Protein AF-A0A1R1ML56-F1 (afdb_monomer_lite)

Foldseek 3Di:
DDDDDDDDDPPDPPPQPAQEDDQDADDPPVVVVVVSVVPDDDDDDPDFAGAQQQRLLCLLFQCWDCFPDPCNSHTGHRDDNHQDAQDAAEAEAEDATEHDAFQDADPVRHGDRGHGDLVSSLVSCLVQLYQYAYEYQYDDPPPPRDDDPVNCCVRHVSRVVRNVSLVYYYHHAHPVRPCVVVVVVVRVQCLQQWKKKAWDKFQPPQPQWPDKVPRIDTRDRNVDPDDDDIDTHGDRPPPDDDDQKGWIWTFIRISSGTNDTDIDIDGDD

pLDDT: mean 84.1, std 16.41, range [21.86, 98.31]

Structure (mmCIF, N/CA/C/O backbone):
data_AF-A0A1R1ML56-F1
#
_entry.id   AF-A0A1R1ML56-F1
#
loop_
_atom_site.group_PDB
_atom_site.id
_atom_site.type_symbol
_atom_site.label_atom_id
_atom_site.label_alt_id
_atom_site.label_comp_id
_atom_site.label_asym_id
_atom_site.label_entity_id
_atom_site.label_seq_id
_atom_site.pdbx_PDB_ins_code
_atom_site.Cartn_x
_atom_site.Cartn_y
_atom_site.Cartn_z
_atom_site.occupancy
_atom_site.B_iso_or_equiv
_atom_site.auth_seq_id
_atom_site.auth_comp_id
_atom_site.auth_asym_id
_atom_site.auth_atom_id
_atom_site.pdbx_PDB_model_num
ATOM 1 N N . MET A 1 1 ? 35.136 -39.765 -42.213 1.00 34.62 1 MET A N 1
ATOM 2 C CA . MET A 1 1 ? 34.341 -39.524 -40.989 1.00 34.62 1 MET A CA 1
ATOM 3 C C . MET A 1 1 ? 32.981 -39.053 -41.499 1.00 34.62 1 MET A C 1
ATOM 5 O O . MET A 1 1 ? 32.959 -38.000 -42.111 1.00 34.62 1 MET A O 1
ATOM 9 N N . TRP A 1 2 ? 31.931 -39.881 -41.640 1.00 24.92 2 TRP A N 1
ATOM 10 C CA . TRP A 1 2 ? 31.090 -40.480 -40.575 1.00 24.92 2 TRP A CA 1
ATOM 11 C C . TRP A 1 2 ? 30.891 -39.463 -39.442 1.00 24.92 2 TRP A C 1
ATOM 13 O O . TRP A 1 2 ? 31.889 -39.106 -38.833 1.00 24.92 2 TRP A O 1
ATOM 23 N N . GLY A 1 3 ? 29.728 -38.920 -39.095 1.00 23.33 3 GLY A N 1
ATOM 24 C CA . GLY A 1 3 ? 28.309 -39.169 -39.371 1.00 23.33 3 GLY A CA 1
ATOM 25 C C . GLY A 1 3 ? 27.556 -38.540 -38.176 1.00 23.33 3 GLY A C 1
ATOM 26 O O . GLY A 1 3 ? 28.057 -38.620 -37.060 1.00 23.33 3 GLY A O 1
ATOM 27 N N . VAL A 1 4 ? 26.439 -37.843 -38.407 1.00 34.91 4 VAL A N 1
ATOM 28 C CA . VAL A 1 4 ? 25.614 -37.145 -37.381 1.00 34.91 4 VAL A CA 1
ATOM 29 C C . VAL A 1 4 ? 24.924 -38.164 -36.436 1.00 34.91 4 VAL A C 1
ATOM 31 O O . VAL A 1 4 ? 24.781 -39.315 -36.857 1.00 34.91 4 VAL A O 1
ATOM 34 N N . PRO A 1 5 ? 24.512 -37.808 -35.193 1.00 28.19 5 PRO A N 1
ATOM 35 C CA . PRO A 1 5 ? 23.256 -37.058 -34.954 1.00 28.19 5 PRO A CA 1
ATOM 36 C C . PRO A 1 5 ? 23.397 -35.958 -33.866 1.00 28.19 5 PRO A C 1
ATOM 38 O O . PRO A 1 5 ? 24.150 -36.099 -32.912 1.00 28.19 5 PRO A O 1
ATOM 41 N N . GLN A 1 6 ? 22.861 -34.747 -34.058 1.00 36.28 6 GLN A N 1
ATOM 42 C CA . GLN A 1 6 ? 21.537 -34.340 -33.558 1.00 36.28 6 GLN A CA 1
ATOM 43 C C . GLN A 1 6 ? 21.111 -35.054 -32.267 1.00 36.28 6 GLN A C 1
ATOM 45 O O . GLN A 1 6 ? 20.477 -36.099 -32.326 1.00 36.28 6 GLN A O 1
ATOM 50 N N . GLU A 1 7 ? 21.350 -34.409 -31.126 1.00 22.03 7 GLU A N 1
ATOM 51 C CA . GLU A 1 7 ? 20.407 -34.459 -30.014 1.00 22.03 7 GLU A CA 1
ATOM 52 C C . GLU A 1 7 ? 20.060 -33.039 -29.576 1.00 22.03 7 GLU A C 1
ATOM 54 O O . GLU A 1 7 ? 20.902 -32.163 -29.381 1.00 22.03 7 GLU A O 1
ATOM 59 N N . VAL A 1 8 ? 18.753 -32.841 -29.551 1.00 28.14 8 VAL A N 1
ATOM 60 C CA . VAL A 1 8 ? 18.002 -31.657 -29.192 1.00 28.14 8 VAL A CA 1
ATOM 61 C C . VAL A 1 8 ? 18.156 -31.436 -27.691 1.00 28.14 8 VAL A C 1
ATOM 63 O O . VAL A 1 8 ? 17.732 -32.277 -26.906 1.00 28.14 8 VAL A O 1
ATOM 66 N N . ILE A 1 9 ? 18.685 -30.284 -27.286 1.00 21.86 9 ILE A N 1
ATOM 67 C CA . ILE A 1 9 ? 18.270 -29.677 -26.022 1.00 21.86 9 ILE A CA 1
ATOM 68 C C . ILE A 1 9 ? 17.629 -28.348 -26.406 1.00 21.86 9 ILE A C 1
ATOM 70 O O . ILE A 1 9 ? 18.335 -27.439 -26.851 1.00 21.86 9 ILE A O 1
ATOM 74 N N . PRO A 1 10 ? 16.295 -28.229 -26.309 1.00 23.75 10 PRO A N 1
ATOM 75 C CA . PRO A 1 10 ? 15.635 -26.959 -26.478 1.00 23.75 10 PRO A CA 1
ATOM 76 C C . PRO A 1 10 ? 15.905 -26.200 -25.183 1.00 23.75 10 PRO A C 1
ATOM 78 O O . PRO A 1 10 ? 15.143 -26.301 -24.226 1.00 23.75 10 PRO A O 1
ATOM 81 N N . PHE A 1 11 ? 17.020 -25.473 -25.114 1.00 24.08 11 PHE A N 1
ATOM 82 C CA . PHE A 1 11 ? 17.057 -24.371 -24.170 1.00 24.08 11 PHE A CA 1
ATOM 83 C C . PHE A 1 11 ? 16.056 -23.360 -24.698 1.00 24.08 11 PHE A C 1
ATOM 85 O O . PHE A 1 11 ? 16.262 -22.729 -25.737 1.00 24.08 11 PHE A O 1
ATOM 92 N N . LEU A 1 12 ? 14.907 -23.364 -24.026 1.00 23.19 12 LEU A N 1
ATOM 93 C CA . LEU A 1 12 ? 13.837 -22.409 -24.169 1.00 23.19 12 LEU A CA 1
ATOM 94 C C . LEU A 1 12 ? 14.419 -21.040 -24.514 1.00 23.19 12 LEU A C 1
ATOM 96 O O . LEU A 1 12 ? 15.236 -20.490 -23.778 1.00 23.19 12 LEU A O 1
ATOM 100 N N . LYS A 1 13 ? 13.925 -20.467 -25.612 1.00 25.39 13 LYS A N 1
ATOM 101 C CA . LYS A 1 13 ? 13.662 -19.033 -25.636 1.00 25.39 13 LYS A CA 1
ATOM 102 C C . LYS A 1 13 ? 12.844 -18.719 -24.380 1.00 25.39 13 LYS A C 1
ATOM 104 O O . LYS A 1 13 ? 11.623 -18.816 -24.403 1.00 25.39 13 LYS A O 1
ATOM 109 N N . LEU A 1 14 ? 13.503 -18.348 -23.291 1.00 29.78 14 LEU A N 1
ATOM 110 C CA . LEU A 1 14 ? 12.904 -17.477 -22.293 1.00 29.78 14 LEU A CA 1
ATOM 111 C C . LEU A 1 14 ? 12.969 -16.066 -22.882 1.00 29.78 14 LEU A C 1
ATOM 113 O O . LEU A 1 14 ? 13.774 -15.235 -22.494 1.00 29.78 14 LEU A O 1
ATOM 117 N N . THR A 1 15 ? 12.155 -15.838 -23.911 1.00 34.16 15 THR A N 1
ATOM 118 C CA . THR A 1 15 ? 11.723 -14.503 -24.338 1.00 34.16 15 THR A CA 1
ATOM 119 C C . THR A 1 15 ? 10.436 -14.161 -23.590 1.00 34.16 15 THR A C 1
ATOM 121 O O . THR A 1 15 ? 9.444 -13.792 -24.212 1.00 34.16 15 THR A O 1
ATOM 124 N N . GLN A 1 16 ? 10.393 -14.421 -22.283 1.00 47.16 16 GLN A N 1
ATOM 125 C CA . GLN A 1 16 ? 9.248 -14.059 -21.461 1.00 47.16 16 GLN A CA 1
ATOM 126 C C . GLN A 1 16 ? 9.591 -12.746 -20.778 1.00 47.16 16 GLN A C 1
ATOM 128 O O . GLN A 1 16 ? 10.397 -12.716 -19.855 1.00 47.16 16 GLN A O 1
ATOM 133 N N . ASN A 1 17 ? 9.003 -11.664 -21.283 1.00 58.12 17 ASN A N 1
ATOM 134 C CA . ASN A 1 17 ? 8.843 -10.443 -20.510 1.00 58.12 17 ASN A CA 1
ATOM 135 C C . ASN A 1 17 ? 7.999 -10.840 -19.292 1.00 58.12 17 ASN A C 1
ATOM 137 O O . ASN A 1 17 ? 6.867 -11.300 -19.452 1.00 58.12 17 ASN A O 1
ATOM 141 N N . ILE A 1 18 ? 8.590 -10.780 -18.102 1.00 63.47 18 ILE A N 1
ATOM 142 C CA . ILE A 1 18 ? 7.920 -11.138 -16.853 1.00 63.47 18 ILE A CA 1
ATOM 143 C C . ILE A 1 18 ? 7.334 -9.856 -16.280 1.00 63.47 18 ILE A C 1
ATOM 145 O O . ILE A 1 18 ? 8.077 -8.936 -15.963 1.00 63.47 18 ILE A O 1
ATOM 149 N N . VAL A 1 19 ? 6.013 -9.809 -16.137 1.00 76.12 19 VAL A N 1
ATOM 150 C CA . VAL A 1 19 ? 5.323 -8.649 -15.557 1.00 76.12 19 VAL A CA 1
ATOM 151 C C . VAL A 1 19 ? 5.306 -8.670 -14.042 1.00 76.12 19 VAL A C 1
ATOM 153 O O . VAL A 1 19 ? 5.520 -7.644 -13.405 1.00 76.12 19 VAL A O 1
ATOM 156 N N . HIS A 1 20 ? 5.113 -9.845 -13.458 1.00 82.12 20 HIS A N 1
ATOM 157 C CA . HIS A 1 20 ? 5.229 -10.040 -12.026 1.00 82.12 20 HIS A CA 1
ATOM 158 C C . HIS A 1 20 ? 5.757 -11.440 -11.743 1.00 82.12 20 HIS A C 1
ATOM 160 O O . HIS A 1 20 ? 5.321 -12.424 -12.348 1.00 82.12 20 HIS A O 1
ATOM 166 N N . TYR A 1 21 ? 6.673 -11.526 -10.787 1.00 84.00 21 TYR A N 1
ATOM 167 C CA . TYR A 1 21 ? 7.106 -12.789 -10.221 1.00 84.00 21 TYR A CA 1
ATOM 168 C C . TYR A 1 21 ? 7.397 -12.611 -8.735 1.00 84.00 21 TYR A C 1
ATOM 170 O O . TYR A 1 21 ? 8.278 -11.843 -8.347 1.00 84.00 21 TYR A O 1
ATOM 178 N N . LEU A 1 22 ? 6.659 -13.340 -7.899 1.00 86.25 22 LEU A N 1
ATOM 179 C CA . LEU A 1 22 ? 6.920 -13.390 -6.469 1.00 86.25 22 LEU A CA 1
ATOM 180 C C . LEU A 1 22 ? 8.117 -14.311 -6.201 1.00 86.25 22 LEU A C 1
ATOM 182 O O . LEU A 1 22 ? 7.969 -15.523 -6.056 1.00 86.25 22 LEU A O 1
ATOM 186 N N . GLU A 1 23 ? 9.311 -13.726 -6.117 1.00 89.00 23 GLU A N 1
ATOM 187 C CA . GLU A 1 23 ? 10.552 -14.461 -5.828 1.00 89.00 23 GLU A CA 1
ATOM 188 C C . GLU A 1 23 ? 10.548 -15.153 -4.462 1.00 89.00 23 GLU A C 1
ATOM 190 O O . GLU A 1 23 ? 11.089 -16.255 -4.294 1.00 89.00 23 GLU A O 1
ATOM 195 N N . LEU A 1 24 ? 9.984 -14.465 -3.471 1.00 87.00 24 LEU A N 1
ATOM 196 C CA . LEU A 1 24 ? 10.009 -14.861 -2.075 1.00 87.00 24 LEU A CA 1
ATOM 197 C C . LEU A 1 24 ? 8.789 -14.267 -1.357 1.00 87.00 24 LEU A C 1
ATOM 199 O O . LEU A 1 24 ? 8.711 -13.047 -1.223 1.00 87.00 24 LEU A O 1
ATOM 203 N N . PRO A 1 25 ? 7.853 -15.098 -0.867 1.00 87.50 25 PRO A N 1
ATOM 204 C CA . PRO A 1 25 ? 6.824 -14.643 0.063 1.00 87.50 25 PRO A CA 1
ATOM 205 C C . PRO A 1 25 ? 7.442 -14.031 1.326 1.00 87.50 25 PRO A C 1
ATOM 207 O O . PRO A 1 25 ? 8.549 -14.416 1.721 1.00 87.50 25 PRO A O 1
ATOM 210 N N . LEU A 1 26 ? 6.715 -13.130 1.996 1.00 86.81 26 LEU A N 1
ATOM 211 C CA . LEU A 1 26 ? 7.197 -12.472 3.215 1.00 86.81 26 LEU A CA 1
ATOM 212 C C . LEU A 1 26 ? 7.726 -13.487 4.243 1.00 86.81 26 LEU A C 1
ATOM 214 O O . LEU A 1 26 ? 7.056 -14.450 4.623 1.00 86.81 26 LEU A O 1
ATOM 218 N N . THR A 1 27 ? 8.953 -13.258 4.713 1.00 86.75 27 THR A N 1
ATOM 219 C CA . THR A 1 27 ? 9.664 -14.163 5.620 1.00 86.75 27 THR A CA 1
ATOM 220 C C . THR A 1 27 ? 10.540 -13.391 6.599 1.00 86.75 27 THR A C 1
ATOM 222 O O . THR A 1 27 ? 11.038 -12.312 6.295 1.00 86.75 27 THR A O 1
ATOM 225 N N . SER A 1 28 ? 10.769 -13.965 7.780 1.00 87.44 28 SER A N 1
ATOM 226 C CA . SER A 1 28 ? 11.764 -13.469 8.740 1.00 87.44 28 SER A CA 1
ATOM 227 C C . SER A 1 28 ? 13.170 -14.031 8.489 1.00 87.44 28 SER A C 1
ATOM 229 O O . SER A 1 28 ? 14.108 -13.708 9.219 1.00 87.44 28 SER A O 1
ATOM 231 N N . ASN A 1 29 ? 13.340 -14.894 7.479 1.00 91.19 29 ASN A N 1
ATOM 232 C CA . ASN A 1 29 ? 14.632 -15.483 7.145 1.00 91.19 29 ASN A CA 1
ATOM 233 C C . ASN A 1 29 ? 15.462 -14.540 6.262 1.00 91.19 29 ASN A C 1
ATOM 235 O O . ASN A 1 29 ? 15.405 -14.600 5.033 1.00 91.19 29 ASN A O 1
ATOM 239 N N . PHE A 1 30 ? 16.270 -13.705 6.914 1.00 90.50 30 PHE A N 1
ATOM 240 C CA . PHE A 1 30 ? 17.154 -12.750 6.245 1.00 90.50 30 PHE A CA 1
ATOM 241 C C . PHE A 1 30 ? 18.162 -13.410 5.293 1.00 90.50 30 PHE A C 1
ATOM 243 O O . PHE A 1 30 ? 18.460 -12.855 4.242 1.00 90.50 30 PHE A O 1
ATOM 250 N N . THR A 1 31 ? 18.666 -14.606 5.617 1.00 93.62 31 THR A N 1
ATOM 251 C CA . THR A 1 31 ? 19.618 -15.315 4.749 1.00 93.62 31 THR A CA 1
ATOM 252 C C . THR A 1 31 ? 18.985 -15.667 3.409 1.00 93.62 31 THR A C 1
ATOM 254 O O . THR A 1 31 ? 19.578 -15.396 2.372 1.00 93.62 31 THR A O 1
ATOM 257 N N . VAL A 1 32 ? 17.755 -16.190 3.419 1.00 90.44 32 VAL A N 1
ATOM 258 C CA . VAL A 1 32 ? 17.034 -16.518 2.178 1.00 90.44 32 VAL A CA 1
ATOM 259 C C . VAL A 1 32 ? 16.702 -15.254 1.386 1.00 90.44 32 VAL A C 1
ATOM 261 O O . VAL A 1 32 ? 16.787 -15.267 0.164 1.00 90.44 32 VAL A O 1
ATOM 264 N N . PHE A 1 33 ? 16.362 -14.154 2.063 1.00 88.38 33 PHE A N 1
ATOM 265 C CA . PHE A 1 33 ? 16.152 -12.868 1.398 1.00 88.38 33 PHE A CA 1
ATOM 266 C C . PHE A 1 33 ? 17.420 -12.377 0.686 1.00 88.38 33 PHE A C 1
ATOM 268 O O . PHE A 1 33 ? 17.366 -12.083 -0.506 1.00 88.38 33 PHE A O 1
ATOM 275 N N . ALA A 1 34 ? 18.562 -12.350 1.380 1.00 89.38 34 ALA A N 1
ATOM 276 C CA . ALA A 1 34 ? 19.835 -11.919 0.802 1.00 89.38 34 ALA A CA 1
ATOM 277 C C . ALA A 1 34 ? 20.240 -12.795 -0.395 1.00 89.38 34 ALA A C 1
ATOM 279 O O . ALA A 1 34 ? 20.545 -12.276 -1.463 1.00 89.38 34 ALA A O 1
ATOM 280 N N . GLU A 1 35 ? 20.134 -14.122 -0.257 1.00 92.25 35 GLU A N 1
ATOM 281 C CA . GLU A 1 35 ? 20.395 -15.058 -1.355 1.00 92.25 35 GLU A CA 1
ATOM 282 C C . GLU A 1 35 ? 19.491 -14.798 -2.567 1.00 92.25 35 GLU A C 1
ATOM 284 O O . GLU A 1 35 ? 19.937 -14.931 -3.704 1.00 92.25 35 GLU A O 1
ATOM 289 N N . LYS A 1 36 ? 18.225 -14.427 -2.356 1.00 90.00 36 LYS A N 1
ATOM 290 C CA . LYS A 1 36 ? 17.304 -14.104 -3.450 1.00 90.00 36 LYS A CA 1
ATOM 291 C C . LYS A 1 36 ? 17.668 -12.803 -4.152 1.00 90.00 36 LYS A C 1
ATOM 293 O O . LYS A 1 36 ? 17.710 -12.796 -5.378 1.00 90.00 36 LYS A O 1
ATOM 298 N N . VAL A 1 37 ? 17.972 -11.750 -3.395 1.00 87.19 37 VAL A N 1
ATOM 299 C CA . VAL A 1 37 ? 18.395 -10.454 -3.946 1.00 87.19 37 VAL A CA 1
ATOM 300 C C . VAL A 1 37 ? 19.677 -10.598 -4.772 1.00 87.19 37 VAL A C 1
ATOM 302 O O . VAL A 1 37 ? 19.724 -10.122 -5.904 1.00 87.19 37 VAL A O 1
ATOM 305 N N . ASP A 1 38 ? 20.670 -11.334 -4.265 1.00 89.81 38 ASP A N 1
ATOM 306 C CA . ASP A 1 38 ? 21.956 -11.555 -4.945 1.00 89.81 38 ASP A CA 1
ATOM 307 C C . ASP A 1 38 ? 21.827 -12.321 -6.276 1.00 89.81 38 ASP A C 1
ATOM 309 O O . ASP A 1 38 ? 22.735 -12.284 -7.107 1.00 89.81 38 ASP A O 1
ATOM 313 N N . ASN A 1 39 ? 20.712 -13.030 -6.484 1.00 88.12 39 ASN A N 1
ATOM 314 C CA . ASN A 1 39 ? 20.457 -13.855 -7.667 1.00 88.12 39 ASN A CA 1
ATOM 315 C C . ASN A 1 39 ? 19.316 -13.320 -8.549 1.00 88.12 39 ASN A C 1
ATOM 317 O O . ASN A 1 39 ? 18.833 -14.043 -9.428 1.00 88.12 39 ASN A O 1
ATOM 321 N N . LEU A 1 40 ? 18.883 -12.070 -8.347 1.00 86.31 40 LEU A N 1
ATOM 322 C CA . LEU A 1 40 ? 17.896 -11.442 -9.222 1.00 86.31 40 LEU A CA 1
ATOM 323 C C . LEU A 1 40 ? 18.417 -11.372 -10.661 1.00 86.31 40 LEU A C 1
ATOM 325 O O . LEU A 1 40 ? 19.562 -11.009 -10.931 1.00 86.31 40 LEU A O 1
ATOM 329 N N . THR A 1 41 ? 17.547 -11.726 -11.601 1.00 85.31 41 THR A N 1
ATOM 330 C CA . THR A 1 41 ? 17.836 -11.650 -13.033 1.00 85.31 41 THR A CA 1
ATOM 331 C C . THR A 1 41 ? 17.195 -10.397 -13.608 1.00 85.31 41 THR A C 1
ATOM 333 O O . THR A 1 41 ? 16.024 -10.129 -13.354 1.00 85.31 41 THR A O 1
ATOM 336 N N . ILE A 1 42 ? 17.960 -9.639 -14.393 1.00 83.12 42 ILE A N 1
ATOM 337 C CA . ILE A 1 42 ? 17.450 -8.465 -15.105 1.00 83.12 42 ILE A CA 1
ATOM 338 C C . ILE A 1 42 ? 16.753 -8.928 -16.385 1.00 83.12 42 ILE A C 1
ATOM 340 O O . ILE A 1 42 ? 17.325 -9.684 -17.175 1.00 83.12 42 ILE A O 1
ATOM 344 N N . TYR A 1 43 ? 15.537 -8.435 -16.587 1.00 84.31 43 TYR A N 1
ATOM 345 C CA . TYR A 1 43 ? 14.751 -8.609 -17.805 1.00 84.31 43 TYR A CA 1
ATOM 346 C C . TYR A 1 43 ? 14.565 -7.253 -18.497 1.00 84.31 43 TYR A C 1
ATOM 348 O O . TYR A 1 43 ? 14.946 -6.220 -17.954 1.00 84.31 43 TYR A O 1
ATOM 356 N N . SER A 1 44 ? 14.022 -7.256 -19.713 1.00 77.75 44 SER A N 1
ATOM 357 C CA . SER A 1 44 ? 13.813 -6.035 -20.497 1.00 77.75 44 SER A CA 1
ATOM 358 C C . SER A 1 44 ? 12.505 -6.091 -21.278 1.00 77.75 44 SER A C 1
ATOM 360 O O . SER A 1 44 ? 12.230 -7.115 -21.911 1.00 77.75 44 SER A O 1
ATOM 362 N N . GLY A 1 45 ? 11.760 -4.985 -21.289 1.00 77.62 45 GLY A N 1
ATOM 363 C CA . GLY A 1 45 ? 10.620 -4.750 -22.173 1.00 77.62 45 GLY A CA 1
ATOM 364 C C . GLY A 1 45 ? 11.019 -4.347 -23.599 1.00 77.62 45 GLY A C 1
ATOM 365 O O . GLY A 1 45 ? 12.196 -4.324 -23.966 1.00 77.62 45 GLY A O 1
ATOM 366 N N . SER A 1 46 ? 10.018 -4.083 -24.444 1.00 77.69 46 SER A N 1
ATOM 367 C CA . SER A 1 46 ? 10.215 -3.600 -25.828 1.00 77.69 46 SER A CA 1
ATOM 368 C C . SER A 1 46 ? 9.988 -2.092 -25.984 1.00 77.69 46 SER A C 1
ATOM 370 O O . SER A 1 46 ? 10.234 -1.546 -27.061 1.00 77.69 46 SER A O 1
ATOM 372 N N . ASP A 1 47 ? 9.534 -1.432 -24.928 1.00 81.06 47 ASP A N 1
ATOM 373 C CA . ASP A 1 47 ? 9.257 -0.006 -24.829 1.00 81.06 47 ASP A CA 1
ATOM 374 C C . ASP A 1 47 ? 9.635 0.530 -23.438 1.00 81.06 47 ASP A C 1
ATOM 376 O O . ASP A 1 47 ? 10.322 -0.152 -22.683 1.00 81.06 47 ASP A O 1
ATOM 380 N N . TYR A 1 48 ? 9.322 1.805 -23.180 1.00 83.31 48 TYR A N 1
ATOM 381 C CA . TYR A 1 48 ? 9.791 2.524 -21.992 1.00 83.31 48 TYR A CA 1
ATOM 382 C C . TYR A 1 48 ? 8.904 2.343 -20.752 1.00 83.31 48 TYR A C 1
ATOM 384 O O . TYR A 1 48 ? 9.456 2.186 -19.666 1.00 83.31 48 TYR A O 1
ATOM 392 N N . PRO A 1 49 ? 7.561 2.430 -20.846 1.00 89.12 49 PRO A N 1
ATOM 393 C CA . PRO A 1 49 ? 6.721 2.150 -19.692 1.00 89.12 49 PRO A CA 1
ATOM 394 C C . PRO A 1 49 ? 6.843 0.684 -19.270 1.00 89.12 49 PRO A C 1
ATOM 396 O O . PRO A 1 49 ? 7.077 -0.193 -20.094 1.00 89.12 49 PRO A O 1
ATOM 399 N N . GLU A 1 50 ? 6.663 0.426 -17.981 1.00 90.12 50 GLU A N 1
ATOM 400 C CA . GLU A 1 50 ? 6.783 -0.907 -17.395 1.00 90.12 50 GLU A CA 1
ATOM 401 C C . GLU A 1 50 ? 5.477 -1.305 -16.686 1.00 90.12 50 GLU A C 1
ATOM 403 O O . GLU A 1 50 ? 4.476 -0.592 -16.715 1.00 90.12 50 GLU A O 1
ATOM 408 N N . SER A 1 51 ? 5.438 -2.485 -16.069 1.00 91.25 51 SER A N 1
ATOM 409 C CA . SER A 1 51 ? 4.184 -3.107 -15.606 1.00 91.25 51 SER A CA 1
ATOM 410 C C . SER A 1 51 ? 3.877 -2.916 -14.109 1.00 91.25 51 SER A C 1
ATOM 412 O O . SER A 1 51 ? 3.296 -3.796 -13.471 1.00 91.25 51 SER A O 1
ATOM 414 N N . GLN A 1 52 ? 4.265 -1.783 -13.515 1.00 93.69 52 GLN A N 1
ATOM 415 C CA . GLN A 1 52 ? 4.222 -1.558 -12.060 1.00 93.69 52 GLN A CA 1
ATOM 416 C C . GLN A 1 52 ? 2.807 -1.671 -11.475 1.00 93.69 52 GLN A C 1
ATOM 418 O O . GLN A 1 52 ? 2.664 -2.220 -10.387 1.00 93.69 52 GLN A O 1
ATOM 423 N N . LEU A 1 53 ? 1.765 -1.190 -12.170 1.00 95.31 53 LEU A N 1
ATOM 424 C CA . LEU A 1 53 ? 0.377 -1.277 -11.682 1.00 95.31 53 LEU A CA 1
ATOM 425 C C . LEU A 1 53 ? -0.066 -2.732 -11.487 1.00 95.31 53 LEU A C 1
ATOM 427 O O . LEU A 1 53 ? -0.579 -3.089 -10.429 1.00 95.31 53 LEU A O 1
ATOM 431 N N . GLU A 1 54 ? 0.212 -3.587 -12.472 1.00 93.00 54 GLU A N 1
ATOM 432 C CA . GLU A 1 54 ? -0.078 -5.018 -12.374 1.00 93.00 54 GLU A CA 1
ATOM 433 C C . GLU A 1 54 ? 0.796 -5.682 -11.309 1.00 93.00 54 GLU A C 1
ATOM 435 O O . GLU A 1 54 ? 0.297 -6.435 -10.477 1.00 93.00 54 GLU A O 1
ATOM 440 N N . ALA A 1 55 ? 2.091 -5.364 -11.270 1.00 93.50 55 ALA A N 1
ATOM 441 C CA . ALA A 1 55 ? 2.991 -5.921 -10.268 1.00 93.50 55 ALA A CA 1
ATOM 442 C C . ALA A 1 55 ? 2.570 -5.565 -8.832 1.00 93.50 55 ALA A C 1
ATOM 444 O O . ALA A 1 55 ? 2.648 -6.427 -7.958 1.00 93.50 55 ALA A O 1
ATOM 445 N N . MET A 1 56 ? 2.100 -4.335 -8.590 1.00 96.75 56 MET A N 1
ATOM 446 C CA . MET A 1 56 ? 1.550 -3.909 -7.299 1.00 96.75 56 MET A CA 1
ATOM 447 C C . MET A 1 56 ? 0.273 -4.671 -6.963 1.00 96.75 56 MET A C 1
ATOM 449 O O . MET A 1 56 ? 0.185 -5.237 -5.876 1.00 96.75 56 MET A O 1
ATOM 453 N N . TYR A 1 57 ? -0.685 -4.733 -7.892 1.00 96.12 57 TYR A N 1
ATOM 454 C CA . TYR A 1 57 ? -1.932 -5.468 -7.683 1.00 96.12 57 TYR A CA 1
ATOM 455 C C . TYR A 1 57 ? -1.653 -6.929 -7.306 1.00 96.12 57 TYR A C 1
ATOM 457 O O . TYR A 1 57 ? -2.126 -7.405 -6.278 1.00 96.12 57 TYR A O 1
ATOM 465 N N . GLN A 1 58 ? -0.778 -7.609 -8.052 1.00 93.62 58 GLN A N 1
ATOM 466 C CA . GLN A 1 58 ? -0.403 -9.000 -7.785 1.00 93.62 58 GLN A CA 1
ATOM 467 C C . GLN A 1 58 ? 0.404 -9.178 -6.494 1.00 93.62 58 GLN A C 1
ATOM 469 O O . GLN A 1 58 ? 0.224 -10.176 -5.798 1.00 93.62 58 GLN A O 1
ATOM 474 N N . ALA A 1 59 ? 1.258 -8.220 -6.125 1.00 94.25 59 ALA A N 1
ATOM 475 C CA . ALA A 1 59 ? 1.958 -8.249 -4.841 1.00 94.25 59 ALA A CA 1
ATOM 476 C C . ALA A 1 59 ? 0.999 -8.083 -3.649 1.00 94.25 59 ALA A C 1
ATOM 478 O O . ALA A 1 59 ? 1.276 -8.586 -2.559 1.00 94.25 59 ALA A O 1
ATOM 479 N N . ILE A 1 60 ? -0.127 -7.395 -3.838 1.00 95.12 60 ILE A N 1
ATOM 480 C CA . ILE A 1 60 ? -1.140 -7.203 -2.797 1.00 95.12 60 ILE A CA 1
ATOM 481 C C . ILE A 1 60 ? -2.067 -8.420 -2.727 1.00 95.12 60 ILE A C 1
ATOM 483 O O . ILE A 1 60 ? -2.219 -9.009 -1.658 1.00 95.12 60 ILE A O 1
ATOM 487 N N . THR A 1 61 ? -2.646 -8.827 -3.856 1.00 94.88 61 THR A N 1
ATOM 488 C CA . THR A 1 61 ? -3.734 -9.815 -3.895 1.00 94.88 61 THR A CA 1
ATOM 489 C C . THR A 1 61 ? -3.244 -11.246 -4.111 1.00 94.88 61 THR A C 1
ATOM 491 O O . THR A 1 61 ? -3.808 -12.191 -3.560 1.00 94.88 61 THR A O 1
ATOM 494 N N . GLY A 1 62 ? -2.186 -11.427 -4.905 1.00 92.38 62 GLY A N 1
ATOM 495 C CA . GLY A 1 62 ? -1.703 -12.735 -5.342 1.00 92.38 62 GLY A CA 1
ATOM 496 C C . GLY A 1 62 ? -2.677 -13.499 -6.246 1.00 92.38 62 GLY A C 1
ATOM 497 O O . GLY A 1 62 ? -2.511 -14.705 -6.415 1.00 92.38 62 GLY A O 1
ATOM 498 N N . GLU A 1 63 ? -3.693 -12.855 -6.823 1.00 92.44 63 GLU A N 1
ATOM 499 C CA . GLU A 1 63 ? -4.765 -13.546 -7.562 1.00 92.44 63 GLU A CA 1
ATOM 500 C C . GLU A 1 63 ? -4.301 -14.230 -8.856 1.00 92.44 63 GLU A C 1
ATOM 502 O O . GLU A 1 63 ? -4.904 -15.209 -9.307 1.00 92.44 63 GLU A O 1
ATOM 507 N N . GLY A 1 64 ? -3.203 -13.754 -9.436 1.00 90.00 64 GLY A N 1
ATOM 508 C CA . GLY A 1 64 ? -2.762 -14.110 -10.774 1.00 90.00 64 GLY A CA 1
ATOM 509 C C . GLY A 1 64 ? -3.584 -13.416 -11.864 1.00 90.00 64 GLY A C 1
ATOM 510 O O . GLY A 1 64 ? -4.547 -12.696 -11.613 1.00 90.00 64 GLY A O 1
ATOM 511 N N . VAL A 1 65 ? -3.203 -13.665 -13.115 1.00 85.94 65 VAL A N 1
ATOM 512 C CA . VAL A 1 65 ? -3.907 -13.195 -14.313 1.00 85.94 65 VAL A CA 1
ATOM 513 C C . VAL A 1 65 ? -3.961 -14.338 -15.302 1.00 85.94 65 VAL A C 1
ATOM 515 O O . VAL A 1 65 ? -2.925 -14.849 -15.717 1.00 85.94 65 VAL A O 1
ATOM 518 N N . THR A 1 66 ? -5.162 -14.713 -15.735 1.00 82.50 66 THR A N 1
ATOM 519 C CA . THR A 1 66 ? -5.325 -15.624 -16.874 1.00 82.50 66 THR A CA 1
ATOM 520 C C . THR A 1 66 ? -5.570 -14.808 -18.132 1.00 82.50 66 THR A C 1
ATOM 522 O O . THR A 1 66 ? -6.637 -14.213 -18.285 1.00 82.50 66 THR A O 1
ATOM 525 N N . CYS A 1 67 ? -4.602 -14.801 -19.049 1.00 71.25 67 CYS A N 1
ATOM 526 C CA . CYS A 1 67 ? -4.746 -14.097 -20.316 1.00 71.25 67 CYS A CA 1
ATOM 527 C C . CYS A 1 67 ? -5.158 -15.075 -21.422 1.00 71.25 67 CYS A C 1
ATOM 529 O O . CYS A 1 67 ? -4.468 -16.056 -21.690 1.00 71.25 67 CYS A O 1
ATOM 531 N N . ASN A 1 68 ? -6.294 -14.814 -22.072 1.00 66.56 68 ASN A N 1
ATOM 532 C CA . ASN A 1 68 ? -6.791 -15.635 -23.179 1.00 66.56 68 ASN A CA 1
ATOM 533 C C . ASN A 1 68 ? -6.411 -15.006 -24.530 1.00 66.56 68 ASN A C 1
ATOM 535 O O . ASN A 1 68 ? -6.582 -13.805 -24.729 1.00 66.56 68 ASN A O 1
ATOM 539 N N . GLY A 1 69 ? -5.974 -15.816 -25.500 1.00 64.38 69 GLY A N 1
ATOM 540 C CA . GLY A 1 69 ? -5.715 -15.362 -26.874 1.00 64.38 69 GLY A CA 1
ATOM 541 C C . GLY A 1 69 ? -4.256 -14.979 -27.137 1.00 64.38 69 GLY A C 1
ATOM 542 O O . GLY A 1 69 ? -3.352 -15.759 -26.866 1.00 64.38 69 GLY A O 1
ATOM 543 N N . THR A 1 70 ? -4.002 -13.800 -27.716 1.00 58.84 70 THR A N 1
ATOM 544 C CA . THR A 1 70 ? -2.662 -13.385 -28.195 1.00 58.84 70 THR A CA 1
ATOM 545 C C . THR A 1 70 ? -1.636 -13.128 -27.087 1.0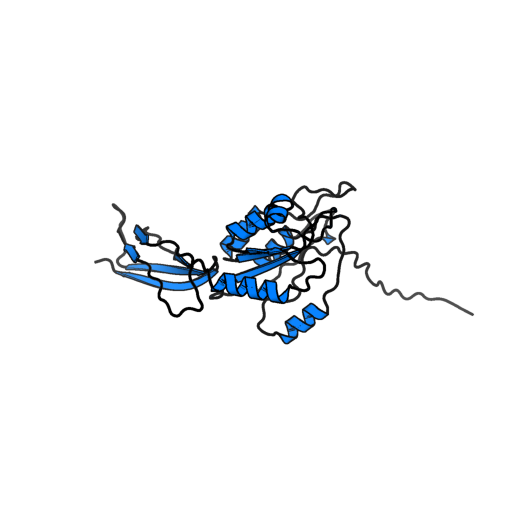0 58.84 70 THR A C 1
ATOM 547 O O . THR A 1 70 ? -0.457 -12.949 -27.377 1.00 58.84 70 THR A O 1
ATOM 550 N N . CYS A 1 71 ? -2.072 -13.136 -25.830 1.00 61.06 71 CYS A N 1
ATOM 551 C CA . CYS A 1 71 ? -1.270 -12.901 -24.635 1.00 61.06 71 CYS A CA 1
ATOM 552 C C . CYS A 1 71 ? -1.134 -14.156 -23.756 1.00 61.06 71 CYS A C 1
ATOM 554 O O . CYS A 1 71 ? -0.841 -14.033 -22.579 1.00 61.06 71 CYS A O 1
ATOM 556 N N . GLU A 1 72 ? -1.347 -15.371 -24.273 1.00 58.50 72 GLU A N 1
ATOM 557 C CA . GLU A 1 72 ? -1.324 -16.607 -23.459 1.00 58.50 72 GLU A CA 1
ATOM 558 C C . GLU A 1 72 ? -0.019 -16.777 -22.643 1.00 58.50 72 GLU A C 1
ATOM 560 O O . GLU A 1 72 ? -0.046 -17.213 -21.491 1.00 58.50 72 GLU A O 1
ATOM 565 N N . ASN A 1 73 ? 1.115 -16.311 -23.186 1.00 63.41 73 ASN A N 1
ATOM 566 C CA . ASN A 1 73 ? 2.420 -16.284 -22.504 1.00 63.41 73 ASN A CA 1
ATOM 567 C C . ASN A 1 73 ? 2.553 -15.206 -21.408 1.00 63.41 73 ASN A C 1
ATOM 569 O O . ASN A 1 73 ? 3.593 -15.142 -20.759 1.00 63.41 73 ASN A O 1
ATOM 573 N N . ALA A 1 74 ? 1.537 -14.364 -21.234 1.00 69.69 74 ALA A N 1
ATOM 574 C CA . ALA A 1 74 ? 1.453 -13.273 -20.264 1.00 69.69 74 ALA A CA 1
ATOM 575 C C . ALA A 1 74 ? 0.709 -13.693 -18.979 1.00 69.69 74 ALA A C 1
ATOM 577 O O . ALA A 1 74 ? 0.521 -12.874 -18.084 1.00 69.69 74 ALA A O 1
ATOM 578 N N . THR A 1 75 ? 0.270 -14.955 -18.887 1.00 81.44 75 THR A N 1
ATOM 579 C CA . THR A 1 75 ? -0.427 -15.503 -17.714 1.00 81.44 75 THR A CA 1
ATOM 580 C C . THR A 1 75 ? 0.460 -15.442 -16.468 1.00 81.44 75 THR A C 1
ATOM 582 O O . THR A 1 75 ? 1.588 -15.937 -16.474 1.00 81.44 75 THR A O 1
ATOM 585 N N . ILE A 1 76 ? -0.081 -14.888 -15.384 1.00 84.62 76 ILE A N 1
ATOM 586 C CA . ILE A 1 76 ? 0.544 -14.845 -14.060 1.00 84.62 76 ILE A CA 1
ATOM 587 C C . ILE A 1 76 ? -0.169 -15.882 -13.196 1.00 84.62 76 ILE A C 1
ATOM 589 O O . ILE A 1 76 ? -1.390 -15.849 -13.055 1.00 84.62 76 ILE A O 1
ATOM 593 N N . ASN A 1 77 ? 0.576 -16.825 -12.626 1.00 86.25 77 ASN A N 1
ATOM 594 C CA . ASN A 1 77 ? -0.009 -17.789 -11.696 1.00 86.25 77 ASN A CA 1
ATOM 595 C C . ASN A 1 77 ? -0.359 -17.103 -10.373 1.00 86.25 77 ASN A C 1
ATOM 597 O O . ASN A 1 77 ? 0.389 -16.244 -9.914 1.00 86.25 77 ASN A O 1
ATOM 601 N N . ALA A 1 78 ? -1.445 -17.542 -9.737 1.00 90.69 78 ALA A N 1
ATOM 602 C CA . ALA A 1 78 ? -1.777 -17.110 -8.387 1.00 90.69 78 ALA A CA 1
ATOM 603 C C . ALA A 1 78 ? -0.640 -17.439 -7.403 1.00 90.69 78 ALA A C 1
ATOM 605 O O . ALA A 1 78 ? -0.004 -18.498 -7.490 1.00 90.69 78 ALA A O 1
ATOM 606 N N . THR A 1 79 ? -0.401 -16.544 -6.450 1.00 89.38 79 THR A N 1
ATOM 607 C CA . THR A 1 79 ? 0.623 -16.666 -5.409 1.00 89.38 79 THR A CA 1
ATOM 608 C C . THR A 1 79 ? 0.052 -16.298 -4.039 1.00 89.38 79 THR A C 1
ATOM 610 O O . THR A 1 79 ? -1.092 -15.874 -3.918 1.00 89.38 79 THR A O 1
ATOM 613 N N . ILE A 1 80 ? 0.828 -16.513 -2.975 1.00 88.62 80 ILE A N 1
ATOM 614 C CA . ILE A 1 80 ? 0.460 -16.099 -1.617 1.00 88.62 80 ILE A CA 1
ATOM 615 C C . ILE A 1 80 ? 1.512 -15.081 -1.169 1.00 88.62 80 ILE A C 1
ATOM 617 O O . ILE A 1 80 ? 2.612 -15.502 -0.800 1.00 88.62 80 ILE A O 1
ATOM 621 N N . PRO A 1 81 ? 1.208 -13.770 -1.191 1.00 85.81 81 PRO A N 1
ATOM 622 C CA . PRO A 1 81 ? 2.177 -12.730 -0.836 1.00 85.81 81 PRO A CA 1
ATOM 623 C C . PRO A 1 81 ? 2.684 -12.827 0.611 1.00 85.81 81 PRO A C 1
ATOM 625 O O . PRO A 1 81 ? 3.836 -12.508 0.908 1.00 85.81 81 PRO A O 1
ATOM 628 N N . GLY A 1 82 ? 1.839 -13.340 1.511 1.00 87.31 82 GLY A N 1
ATOM 629 C CA . GLY A 1 82 ? 2.184 -13.560 2.915 1.00 87.31 82 GLY A CA 1
ATOM 630 C C . GLY A 1 82 ? 1.880 -12.378 3.838 1.00 87.31 82 GLY A C 1
ATOM 631 O O . GLY A 1 82 ? 2.464 -12.308 4.921 1.00 87.31 82 GLY A O 1
ATOM 632 N N . TRP A 1 83 ? 0.978 -11.471 3.439 1.00 88.06 83 TRP A N 1
ATOM 633 C CA . TRP A 1 83 ? 0.374 -10.489 4.348 1.00 88.06 83 TRP A CA 1
ATOM 634 C C . TRP A 1 83 ? -0.243 -11.220 5.544 1.00 88.06 83 TRP A C 1
ATOM 636 O O . TRP A 1 83 ? -0.887 -12.258 5.379 1.00 88.06 83 TRP A O 1
ATOM 646 N N . GLY A 1 84 ? 0.026 -10.742 6.755 1.00 80.50 84 GLY A N 1
ATOM 647 C CA . GLY A 1 84 ? -0.305 -11.469 7.974 1.00 80.50 84 GLY A CA 1
ATOM 648 C C . GLY A 1 84 ? -0.831 -10.535 9.045 1.00 80.50 84 GLY A C 1
ATOM 649 O O . GLY A 1 84 ? -0.239 -9.490 9.290 1.00 80.50 84 GLY A O 1
ATOM 650 N N . ASP A 1 85 ? -1.899 -10.961 9.711 1.00 84.44 85 ASP A N 1
ATOM 651 C CA . ASP A 1 85 ? -2.599 -10.177 10.727 1.00 84.44 85 ASP A CA 1
ATOM 652 C C . ASP A 1 85 ? -1.676 -9.656 11.841 1.00 84.44 85 ASP A C 1
ATOM 654 O O . ASP A 1 85 ? -0.698 -10.305 12.240 1.00 84.44 85 ASP A O 1
ATOM 658 N N . GLY A 1 86 ? -2.039 -8.502 12.409 1.00 87.69 86 GLY A N 1
ATOM 659 C CA . GLY A 1 86 ? -1.333 -7.930 13.555 1.00 87.69 86 GLY A CA 1
ATOM 660 C C . GLY A 1 86 ? 0.005 -7.284 13.194 1.00 87.69 86 GLY A C 1
ATOM 661 O O . GLY A 1 86 ? 0.891 -7.195 14.047 1.00 87.69 86 GLY A O 1
ATOM 662 N N . ARG A 1 87 ? 0.184 -6.882 11.932 1.00 88.56 87 ARG A N 1
ATOM 663 C CA . ARG A 1 87 ? 1.412 -6.280 11.398 1.00 88.56 87 ARG A CA 1
ATOM 664 C C . ARG A 1 87 ? 1.067 -5.079 10.532 1.00 88.56 87 ARG A C 1
ATOM 666 O O . ARG A 1 87 ? 0.015 -5.056 9.908 1.00 88.56 87 ARG A O 1
ATOM 673 N N . ILE A 1 88 ? 1.981 -4.116 10.474 1.00 90.12 88 ILE A N 1
ATOM 674 C CA . ILE A 1 88 ? 1.913 -3.047 9.476 1.00 90.12 88 ILE A CA 1
ATOM 675 C C . ILE A 1 88 ? 2.343 -3.649 8.134 1.00 90.12 88 ILE A C 1
ATOM 677 O O . ILE A 1 88 ? 3.404 -4.274 8.038 1.00 90.12 88 ILE A O 1
ATOM 681 N N . HIS A 1 89 ? 1.503 -3.497 7.119 1.00 91.81 89 HIS A N 1
ATOM 682 C CA . HIS A 1 89 ? 1.733 -3.972 5.766 1.00 91.81 89 HIS A CA 1
ATOM 683 C C . HIS A 1 89 ? 2.347 -2.854 4.926 1.00 91.81 89 HIS A C 1
ATOM 685 O O . HIS A 1 89 ? 1.680 -1.877 4.597 1.00 91.81 89 HIS A O 1
ATOM 691 N N . LEU A 1 90 ? 3.621 -3.014 4.568 1.00 91.56 90 LEU A N 1
ATOM 692 C CA . LEU A 1 90 ? 4.352 -2.069 3.728 1.00 91.56 90 LEU A CA 1
ATOM 693 C C . LEU A 1 90 ? 4.730 -2.723 2.405 1.00 91.56 90 LEU A C 1
ATOM 695 O O . LEU A 1 90 ? 5.392 -3.763 2.393 1.00 91.56 90 LEU A O 1
ATOM 699 N N . LEU A 1 91 ? 4.354 -2.080 1.304 1.00 94.88 91 LEU A N 1
ATOM 700 C CA . LEU A 1 91 ? 4.829 -2.386 -0.037 1.00 94.88 91 LEU A CA 1
ATOM 701 C C . LEU A 1 91 ? 5.724 -1.242 -0.515 1.00 94.88 91 LEU A C 1
ATOM 703 O O . LEU A 1 91 ? 5.311 -0.085 -0.526 1.00 94.88 91 LEU A O 1
ATOM 707 N N . VAL A 1 92 ? 6.949 -1.566 -0.926 1.00 94.81 92 VAL A N 1
ATOM 708 C CA . VAL A 1 92 ? 7.886 -0.590 -1.491 1.00 94.81 92 VAL A CA 1
ATOM 709 C C . VAL A 1 92 ? 8.114 -0.910 -2.961 1.00 94.81 92 VAL A C 1
ATOM 711 O O . VAL A 1 92 ? 8.514 -2.021 -3.304 1.00 94.81 92 VAL A O 1
ATOM 714 N N . VAL A 1 93 ? 7.868 0.073 -3.821 1.00 95.00 93 VAL A N 1
ATOM 715 C CA . VAL A 1 93 ? 7.977 -0.044 -5.276 1.00 95.00 93 VAL A CA 1
ATOM 716 C C . VAL A 1 93 ? 9.177 0.760 -5.747 1.00 95.00 93 VAL A C 1
ATOM 718 O O . VAL A 1 93 ? 9.199 1.980 -5.621 1.00 95.00 93 VAL A O 1
ATOM 721 N N . SER A 1 94 ? 10.177 0.074 -6.292 1.00 92.19 94 SER A N 1
ATOM 722 C CA . SER A 1 94 ? 11.373 0.702 -6.854 1.00 92.19 94 SER A CA 1
ATOM 723 C C . SER A 1 94 ? 11.285 0.745 -8.374 1.00 92.19 94 SER A C 1
ATOM 725 O O . SER A 1 94 ? 11.030 -0.293 -8.988 1.00 92.19 94 SER A O 1
ATOM 727 N N . THR A 1 95 ? 11.468 1.917 -8.987 1.00 90.56 95 THR A N 1
ATOM 728 C CA . THR A 1 95 ? 11.402 2.052 -10.449 1.00 90.56 95 THR A CA 1
ATOM 729 C C . THR A 1 95 ? 12.039 3.339 -10.982 1.00 90.56 95 THR A C 1
ATOM 731 O O . THR A 1 95 ? 12.160 4.347 -10.288 1.00 90.56 95 THR A O 1
ATOM 734 N N . ASP A 1 96 ? 12.439 3.293 -12.245 1.00 88.19 96 ASP A N 1
ATOM 735 C CA . ASP A 1 96 ? 13.000 4.368 -13.060 1.00 88.19 96 ASP A CA 1
ATOM 736 C C . ASP A 1 96 ? 12.209 4.538 -14.372 1.00 88.19 96 ASP A C 1
ATOM 738 O O . ASP A 1 96 ? 12.733 5.033 -15.365 1.00 88.19 96 ASP A O 1
ATOM 742 N N . ALA A 1 97 ? 10.944 4.106 -14.403 1.00 88.56 97 ALA A N 1
ATOM 743 C CA . ALA A 1 97 ? 10.147 4.053 -15.623 1.00 88.56 97 ALA A CA 1
ATOM 744 C C . ALA A 1 97 ? 8.710 4.546 -15.425 1.00 88.56 97 ALA A C 1
ATOM 746 O O . ALA A 1 97 ? 8.174 4.567 -14.313 1.00 88.56 97 ALA A O 1
ATOM 747 N N . ALA A 1 98 ? 8.085 4.927 -16.541 1.00 90.31 98 ALA A N 1
ATOM 748 C CA . ALA A 1 98 ? 6.658 5.226 -16.604 1.00 90.31 98 ALA A CA 1
ATOM 749 C C . ALA A 1 98 ? 5.828 3.972 -16.338 1.00 90.31 98 ALA A C 1
ATOM 751 O O . ALA A 1 98 ? 6.318 2.855 -16.511 1.00 90.31 98 ALA A O 1
ATOM 752 N N . PHE A 1 99 ? 4.561 4.146 -15.963 1.00 92.31 99 PHE A N 1
ATOM 753 C CA . PHE A 1 99 ? 3.661 3.008 -15.768 1.00 92.31 99 PHE A CA 1
ATOM 754 C C . PHE A 1 99 ? 2.856 2.747 -17.035 1.00 92.31 99 PHE A C 1
ATOM 756 O O . PHE A 1 99 ? 2.251 3.670 -17.593 1.00 92.31 99 PHE A O 1
ATOM 763 N N . HIS A 1 100 ? 2.791 1.486 -17.451 1.00 91.31 100 HIS A N 1
ATOM 764 C CA . HIS A 1 100 ? 1.772 1.044 -18.387 1.00 91.31 100 HIS A CA 1
ATOM 765 C C . HIS A 1 100 ? 0.377 1.186 -17.786 1.00 91.31 100 HIS A C 1
ATOM 767 O O . HIS A 1 100 ? 0.167 0.997 -16.585 1.00 91.31 100 HIS A O 1
ATOM 773 N N . ARG A 1 101 ? -0.590 1.495 -18.648 1.00 91.00 101 ARG A N 1
ATOM 774 C CA . ARG A 1 101 ? -2.011 1.633 -18.318 1.00 91.00 101 ARG A CA 1
ATOM 775 C C . ARG A 1 101 ? -2.851 0.708 -19.201 1.00 91.00 101 ARG A C 1
ATOM 777 O O . ARG A 1 101 ? -2.453 0.390 -20.326 1.00 91.00 101 ARG A O 1
ATOM 784 N N . PRO A 1 102 ? -4.052 0.302 -18.750 1.00 86.88 102 PRO A N 1
ATOM 785 C CA . PRO A 1 102 ? -4.974 -0.405 -19.626 1.00 86.88 102 PRO A CA 1
ATOM 786 C C . PRO A 1 102 ? -5.258 0.411 -20.888 1.00 86.88 102 PRO A C 1
ATOM 788 O O . PRO A 1 102 ? -5.458 1.622 -20.821 1.00 86.88 102 PRO A O 1
ATOM 791 N N . ALA A 1 103 ? -5.309 -0.282 -22.026 1.00 85.00 103 ALA A N 1
ATOM 792 C CA . ALA A 1 103 ? -5.419 0.282 -23.375 1.00 85.00 103 ALA A CA 1
ATOM 793 C C . ALA A 1 103 ? -4.145 0.914 -23.966 1.00 85.00 103 ALA A C 1
ATOM 795 O O . ALA A 1 103 ? -4.200 1.367 -25.114 1.00 85.00 103 ALA A O 1
ATOM 796 N N . ASP A 1 104 ? -3.004 0.874 -23.271 1.00 87.31 104 ASP A N 1
ATOM 797 C CA . ASP A 1 104 ? -1.716 1.117 -23.921 1.00 87.31 104 ASP A CA 1
ATOM 798 C C . ASP A 1 104 ? -1.514 0.140 -25.086 1.00 87.31 104 ASP A C 1
ATOM 800 O O . ASP A 1 104 ? -1.994 -0.999 -25.078 1.00 87.31 104 ASP A O 1
ATOM 804 N N . THR A 1 105 ? -0.813 0.595 -26.122 1.00 83.75 105 THR A N 1
ATOM 805 C CA . THR A 1 105 ? -0.519 -0.212 -27.310 1.00 83.75 105 THR A CA 1
ATOM 806 C C . THR A 1 105 ? 0.950 -0.086 -27.665 1.00 83.75 105 THR A C 1
ATOM 808 O O . THR A 1 105 ? 1.494 1.017 -27.709 1.00 83.75 105 THR A O 1
ATOM 811 N N . GLY A 1 106 ? 1.579 -1.226 -27.938 1.00 79.00 106 GLY A N 1
ATOM 812 C CA . GLY A 1 106 ? 2.932 -1.275 -28.465 1.00 79.00 106 GLY A CA 1
ATOM 813 C C . GLY A 1 106 ? 3.011 -0.687 -29.874 1.00 79.00 106 GLY A C 1
ATOM 814 O O . GLY A 1 106 ? 2.005 -0.476 -30.556 1.00 79.00 106 GLY A O 1
ATOM 815 N N . TYR A 1 107 ? 4.235 -0.461 -30.351 1.00 74.94 107 TYR A N 1
ATOM 816 C CA . TYR A 1 107 ? 4.494 0.095 -31.687 1.00 74.94 107 TYR A CA 1
ATOM 817 C C . TYR A 1 107 ? 3.889 -0.737 -32.836 1.00 74.94 107 TYR A C 1
ATOM 819 O O . TYR A 1 107 ? 3.566 -0.211 -33.900 1.00 74.94 107 TYR A O 1
ATOM 827 N N . ASP A 1 108 ? 3.723 -2.041 -32.628 1.00 75.56 108 ASP A N 1
ATOM 828 C CA . ASP A 1 108 ? 3.105 -2.984 -33.563 1.00 75.56 108 ASP A CA 1
ATOM 829 C C . ASP A 1 108 ? 1.566 -3.036 -33.461 1.00 75.56 108 ASP A C 1
ATOM 831 O O . ASP A 1 108 ? 0.923 -3.799 -34.186 1.00 75.56 108 ASP A O 1
ATOM 835 N N . GLY A 1 109 ? 0.969 -2.217 -32.590 1.00 75.44 109 GLY A N 1
ATOM 836 C CA . GLY A 1 109 ? -0.461 -2.194 -32.300 1.00 75.44 109 GLY A CA 1
ATOM 837 C C . GLY A 1 109 ? -0.921 -3.295 -31.342 1.00 75.44 109 GLY A C 1
ATOM 838 O O . GLY A 1 109 ? -2.127 -3.427 -31.124 1.00 75.44 109 GLY A O 1
ATOM 839 N N . THR A 1 110 ? -0.003 -4.084 -30.773 1.00 78.19 110 THR A N 1
ATOM 840 C CA . THR A 1 110 ? -0.340 -5.093 -29.765 1.00 78.19 110 THR A CA 1
ATOM 841 C C . THR A 1 110 ? -0.774 -4.389 -28.475 1.00 78.19 110 THR A C 1
ATOM 843 O O . THR A 1 110 ? -0.014 -3.576 -27.949 1.00 78.19 110 THR A O 1
ATOM 846 N N . PRO A 1 111 ? -1.983 -4.655 -27.951 1.00 80.81 111 PRO A N 1
ATOM 847 C CA . PRO A 1 111 ? -2.436 -4.036 -26.712 1.00 80.81 111 PRO A CA 1
ATOM 848 C C . PRO A 1 111 ? -1.663 -4.577 -25.508 1.00 80.81 111 PRO A C 1
ATOM 850 O O . PRO A 1 111 ? -1.359 -5.772 -25.444 1.00 80.81 111 PRO A O 1
ATOM 853 N N . TYR A 1 112 ? -1.405 -3.702 -24.537 1.00 84.44 112 TYR A N 1
ATOM 854 C CA . TYR A 1 112 ? -0.903 -4.082 -23.224 1.00 84.44 112 TYR A CA 1
ATOM 855 C C . TYR A 1 112 ? -1.908 -5.044 -22.565 1.00 84.44 112 TYR A C 1
ATOM 857 O O . TYR A 1 112 ? -3.092 -4.708 -22.456 1.00 84.44 112 TYR A O 1
ATOM 865 N N . PRO A 1 113 ? -1.490 -6.267 -22.192 1.00 80.94 113 PRO A N 1
ATOM 866 C CA . PRO A 1 113 ? -2.438 -7.335 -21.890 1.00 80.94 113 PRO A CA 1
ATOM 867 C C . PRO A 1 113 ? -2.943 -7.331 -20.443 1.00 80.94 113 PRO A C 1
ATOM 869 O O . PRO A 1 113 ? -3.818 -8.134 -20.120 1.00 80.94 113 PRO A O 1
ATOM 872 N N . TYR A 1 114 ? -2.404 -6.467 -19.579 1.00 84.50 114 TYR A N 1
ATOM 873 C CA . TYR A 1 114 ? -2.694 -6.498 -18.149 1.00 84.50 114 TYR A CA 1
ATOM 874 C C . TYR A 1 114 ? -3.751 -5.463 -17.749 1.00 84.50 114 TYR A C 1
ATOM 876 O O . TYR A 1 114 ? -3.683 -4.313 -18.194 1.00 84.50 114 TYR A O 1
ATOM 884 N N . PRO A 1 115 ? -4.752 -5.869 -16.948 1.00 85.25 115 PRO A N 1
ATOM 885 C CA . PRO A 1 115 ? -5.925 -5.048 -16.683 1.00 85.25 115 PRO A CA 1
ATOM 886 C C . PRO A 1 115 ? -5.742 -4.046 -15.541 1.00 85.25 115 PRO A C 1
ATOM 888 O O . PRO A 1 115 ? -6.511 -3.084 -15.502 1.00 85.25 115 PRO A O 1
ATOM 891 N N . ALA A 1 116 ? -4.780 -4.259 -14.632 1.00 91.56 116 ALA A N 1
ATOM 892 C CA . ALA A 1 116 ? -4.681 -3.456 -13.422 1.00 91.56 116 ALA A CA 1
ATOM 893 C C . ALA A 1 116 ? -4.448 -1.973 -13.733 1.00 91.56 116 ALA A C 1
ATOM 895 O O . ALA A 1 116 ? -3.544 -1.590 -14.483 1.00 91.56 116 ALA A O 1
ATOM 896 N N . ASN A 1 117 ? -5.260 -1.129 -13.109 1.00 95.44 117 ASN A N 1
ATOM 897 C CA . ASN A 1 117 ? -5.122 0.320 -13.106 1.00 95.44 117 ASN A CA 1
ATOM 898 C C . ASN A 1 117 ? -4.939 0.861 -11.676 1.00 95.44 117 ASN A C 1
ATOM 900 O O . ASN A 1 117 ? -4.908 0.111 -10.702 1.00 95.44 117 ASN A O 1
ATOM 904 N N . VAL A 1 118 ? -4.815 2.185 -11.545 1.00 97.06 118 VAL A N 1
ATOM 905 C CA . VAL A 1 118 ? -4.643 2.856 -10.245 1.00 97.06 118 VAL A CA 1
ATOM 906 C C . VAL A 1 118 ? -5.794 2.548 -9.281 1.00 97.06 118 VAL A C 1
ATOM 908 O O . VAL A 1 118 ? -5.540 2.277 -8.111 1.00 97.06 118 VAL A O 1
ATOM 911 N N . THR A 1 119 ? -7.043 2.538 -9.753 1.00 97.75 119 THR A N 1
ATOM 912 C CA . THR A 1 119 ? -8.211 2.211 -8.924 1.00 97.75 119 THR A CA 1
ATOM 913 C C . THR A 1 119 ? -8.133 0.785 -8.392 1.00 97.75 119 THR A C 1
ATOM 915 O O . THR A 1 119 ? -8.317 0.599 -7.195 1.00 97.75 119 THR A O 1
ATOM 918 N N . ASP A 1 120 ? -7.771 -0.193 -9.227 1.00 97.62 120 ASP A N 1
ATOM 919 C CA . ASP A 1 120 ? -7.648 -1.591 -8.788 1.00 97.62 120 ASP A CA 1
ATOM 920 C C . ASP A 1 120 ? -6.577 -1.745 -7.692 1.00 97.62 120 ASP A C 1
ATOM 922 O O . ASP A 1 120 ? -6.778 -2.454 -6.705 1.00 97.62 120 ASP A O 1
ATOM 926 N N . VAL A 1 121 ? -5.442 -1.044 -7.831 1.00 97.94 121 VAL A N 1
ATOM 927 C CA . VAL A 1 121 ? -4.369 -1.033 -6.820 1.00 97.94 121 VAL A CA 1
ATOM 928 C C . VAL A 1 121 ? -4.850 -0.403 -5.513 1.00 97.94 121 VAL A C 1
ATOM 930 O O . VAL A 1 121 ? -4.593 -0.953 -4.445 1.00 97.94 121 VAL A O 1
ATOM 933 N N . LEU A 1 122 ? -5.556 0.729 -5.579 1.00 98.31 122 LEU A N 1
ATOM 934 C CA . LEU A 1 122 ? -6.082 1.415 -4.396 1.00 98.31 122 LEU A CA 1
ATOM 935 C C . LEU A 1 122 ? -7.149 0.594 -3.670 1.00 98.31 122 LEU A C 1
ATOM 937 O O . LEU A 1 122 ? -7.145 0.546 -2.440 1.00 98.31 122 LEU A O 1
ATOM 941 N N . GLU A 1 123 ? -8.044 -0.060 -4.408 1.00 97.88 123 GLU A N 1
ATOM 942 C CA . GLU A 1 123 ? -9.054 -0.950 -3.835 1.00 97.88 123 GLU A CA 1
ATOM 943 C C . GLU A 1 123 ? -8.384 -2.130 -3.123 1.00 97.88 123 GLU A C 1
ATOM 945 O O . GLU A 1 123 ? -8.628 -2.336 -1.932 1.00 97.88 123 GLU A O 1
ATOM 950 N N . ALA A 1 124 ? -7.448 -2.817 -3.787 1.00 96.94 124 ALA A N 1
ATOM 951 C CA . ALA A 1 124 ? -6.691 -3.919 -3.193 1.00 96.94 124 ALA A CA 1
ATOM 952 C C . ALA A 1 124 ? -5.896 -3.485 -1.947 1.00 96.94 124 ALA A C 1
ATOM 954 O O . ALA A 1 124 ? -5.877 -4.188 -0.927 1.00 96.94 124 ALA A O 1
ATOM 955 N N . ALA A 1 125 ? -5.253 -2.315 -2.008 1.00 96.12 125 ALA A N 1
ATOM 956 C CA . ALA A 1 125 ? -4.498 -1.747 -0.898 1.00 96.12 125 ALA A CA 1
ATOM 957 C C . ALA A 1 125 ? -5.405 -1.424 0.294 1.00 96.12 125 ALA A C 1
ATOM 959 O O . ALA A 1 125 ? -5.076 -1.784 1.422 1.00 96.12 125 ALA A O 1
ATOM 960 N N . ASN A 1 126 ? -6.567 -0.812 0.058 1.00 93.75 126 ASN A N 1
ATOM 961 C CA . ASN A 1 126 ? -7.527 -0.470 1.105 1.00 93.75 126 ASN A CA 1
ATOM 962 C C . ASN A 1 126 ? -8.171 -1.714 1.744 1.00 93.75 126 ASN A C 1
ATOM 964 O O . ASN A 1 126 ? -8.368 -1.752 2.961 1.00 93.75 126 ASN A O 1
ATOM 968 N N . GLU A 1 127 ? -8.470 -2.747 0.952 1.00 92.69 127 GLU A N 1
ATOM 969 C CA . GLU A 1 127 ? -9.007 -4.018 1.455 1.00 92.69 127 GLU A CA 1
ATOM 970 C C . GLU A 1 127 ? -7.993 -4.775 2.321 1.00 92.69 127 GLU A C 1
ATOM 972 O O . GLU A 1 127 ? -8.354 -5.317 3.368 1.00 92.69 127 GLU A O 1
ATOM 977 N N . THR A 1 128 ? -6.719 -4.765 1.924 1.00 91.12 128 THR A N 1
ATOM 978 C CA . THR A 1 128 ? -5.632 -5.475 2.627 1.00 91.12 128 THR A CA 1
ATOM 979 C C . THR A 1 128 ? -4.986 -4.622 3.731 1.00 91.12 128 THR A C 1
ATOM 981 O O . THR A 1 128 ? -4.267 -5.133 4.595 1.00 91.12 128 THR A O 1
ATOM 984 N N . GLY A 1 129 ? -5.235 -3.311 3.719 1.00 91.75 129 GLY A N 1
ATOM 985 C CA . GLY A 1 129 ? -4.581 -2.340 4.589 1.00 91.75 129 GLY A CA 1
ATOM 986 C C . GLY A 1 129 ? -3.091 -2.169 4.293 1.00 91.75 129 GLY A C 1
ATOM 987 O O . GLY A 1 129 ? -2.314 -2.034 5.233 1.00 91.75 129 GLY A O 1
ATOM 988 N N . VAL A 1 130 ? -2.680 -2.266 3.026 1.00 93.50 130 VAL A N 1
ATOM 989 C CA . VAL A 1 130 ? -1.281 -2.101 2.593 1.00 93.50 130 VAL A CA 1
ATOM 990 C C . VAL A 1 130 ? -0.992 -0.624 2.347 1.00 93.50 130 VAL A C 1
ATOM 992 O O . VAL A 1 130 ? -1.693 0.015 1.565 1.00 93.50 130 VAL A O 1
ATOM 995 N N . SER A 1 131 ? 0.085 -0.116 2.945 1.00 92.75 131 SER A N 1
ATOM 996 C CA . SER A 1 131 ? 0.667 1.182 2.597 1.00 92.75 131 SER A CA 1
ATOM 997 C C . SER A 1 131 ? 1.716 1.022 1.498 1.00 92.75 131 SER A C 1
ATOM 999 O O . SER A 1 131 ? 2.581 0.142 1.582 1.00 92.75 131 SER A O 1
ATOM 1001 N N . ILE A 1 132 ? 1.626 1.839 0.443 1.00 95.12 132 ILE A N 1
ATOM 1002 C CA . ILE A 1 132 ? 2.450 1.712 -0.766 1.00 95.12 132 ILE A CA 1
ATOM 1003 C C . ILE A 1 132 ? 3.367 2.922 -0.908 1.00 95.12 132 ILE A C 1
ATOM 1005 O O . ILE A 1 132 ? 2.925 4.032 -1.192 1.00 95.12 132 ILE A O 1
ATOM 1009 N N . SER A 1 133 ? 4.669 2.693 -0.769 1.00 93.50 133 SER A N 1
ATOM 1010 C CA . SER A 1 133 ? 5.708 3.712 -0.930 1.00 93.50 133 SER A CA 1
ATOM 1011 C C . SER A 1 133 ? 6.517 3.496 -2.206 1.00 93.50 133 SER A C 1
ATOM 1013 O O . SER A 1 133 ? 6.673 2.366 -2.670 1.00 93.50 133 SER A O 1
ATOM 1015 N N . PHE A 1 134 ? 7.076 4.573 -2.754 1.00 93.69 134 PHE A N 1
ATOM 1016 C CA . PHE A 1 134 ? 7.856 4.541 -3.988 1.00 93.69 134 PHE A CA 1
ATOM 1017 C C . PHE A 1 134 ? 9.292 4.991 -3.754 1.00 93.69 134 PHE A C 1
ATOM 1019 O O . PHE A 1 134 ? 9.546 6.001 -3.100 1.00 93.69 134 PHE A O 1
ATOM 1026 N N . LEU A 1 135 ? 10.220 4.262 -4.361 1.00 91.50 135 LEU A N 1
ATOM 1027 C CA . LEU A 1 135 ? 11.609 4.643 -4.544 1.00 91.50 135 LEU A CA 1
ATOM 1028 C C . LEU A 1 135 ? 11.817 4.895 -6.038 1.00 91.50 135 LEU A C 1
ATOM 1030 O O . LEU A 1 135 ? 11.798 3.963 -6.839 1.00 91.50 135 LEU A O 1
ATOM 1034 N N . PHE A 1 136 ? 11.948 6.156 -6.430 1.00 89.56 136 PHE A N 1
ATOM 1035 C CA . PHE A 1 136 ? 11.803 6.548 -7.826 1.00 89.56 136 PHE A CA 1
ATOM 1036 C C . PHE A 1 136 ? 13.049 7.264 -8.338 1.00 89.56 136 PHE A C 1
ATOM 1038 O O . PHE A 1 136 ? 13.380 8.348 -7.855 1.00 89.56 136 PHE A O 1
ATOM 1045 N N . ALA A 1 137 ? 13.741 6.679 -9.317 1.00 84.25 137 ALA A N 1
ATOM 1046 C CA . ALA A 1 137 ? 14.971 7.266 -9.862 1.00 84.25 137 ALA A CA 1
ATOM 1047 C C . ALA A 1 137 ? 14.720 8.377 -10.902 1.00 84.25 137 ALA A C 1
ATOM 1049 O O . ALA A 1 137 ? 15.638 9.101 -11.285 1.00 84.25 137 ALA A O 1
ATOM 1050 N N . GLY A 1 138 ? 13.466 8.534 -11.327 1.00 74.56 138 GLY A N 1
ATOM 1051 C CA . GLY A 1 138 ? 13.074 9.452 -12.388 1.00 74.56 138 GLY A CA 1
ATOM 1052 C C . GLY A 1 138 ? 13.152 8.798 -13.762 1.00 74.56 138 GLY A C 1
ATOM 1053 O O . GLY A 1 138 ? 13.926 7.870 -13.973 1.00 74.56 138 GLY A O 1
ATOM 1054 N N . TYR A 1 139 ? 12.362 9.316 -14.699 1.00 72.06 139 TYR A N 1
ATOM 1055 C CA . TYR A 1 139 ? 12.525 9.032 -16.115 1.00 72.06 139 TYR A CA 1
ATOM 1056 C C . TYR A 1 139 ? 12.346 10.307 -16.922 1.00 72.06 139 TYR A C 1
ATOM 1058 O O . TYR A 1 139 ? 11.237 10.743 -17.207 1.00 72.06 139 TYR A O 1
ATOM 1066 N N . ASP A 1 140 ? 13.442 10.957 -17.271 1.00 63.03 140 ASP A N 1
ATOM 1067 C CA . ASP A 1 140 ? 13.397 11.975 -18.310 1.00 63.03 140 ASP A CA 1
ATOM 1068 C C . ASP A 1 140 ? 14.749 12.040 -19.018 1.00 63.03 140 ASP A C 1
ATOM 1070 O O . ASP A 1 140 ? 15.799 11.759 -18.435 1.00 63.03 140 ASP A O 1
ATOM 1074 N N . TYR A 1 141 ? 14.715 12.384 -20.301 1.00 50.31 141 TYR A N 1
ATOM 1075 C CA . TYR A 1 141 ? 15.879 12.458 -21.181 1.00 50.31 141 TYR A CA 1
ATOM 1076 C C . TYR A 1 141 ? 16.797 13.653 -20.859 1.00 50.31 141 TYR A C 1
ATOM 1078 O O . TYR A 1 141 ? 17.905 13.720 -21.395 1.00 50.31 141 TYR A O 1
ATOM 1086 N N . ASP A 1 142 ? 16.362 14.575 -19.992 1.00 49.97 142 ASP A N 1
ATOM 1087 C CA . ASP A 1 142 ? 17.105 15.774 -19.578 1.00 49.97 142 ASP A CA 1
ATOM 1088 C C . ASP A 1 142 ? 17.848 15.518 -18.250 1.00 49.97 142 ASP A C 1
ATOM 1090 O O . ASP A 1 142 ? 17.488 15.972 -17.162 1.00 49.97 142 ASP A O 1
ATOM 1094 N N . TRP A 1 143 ? 18.871 14.666 -18.335 1.00 50.34 143 TRP A N 1
ATOM 1095 C CA . TRP A 1 143 ? 19.595 14.113 -17.190 1.00 50.34 143 TRP A CA 1
ATOM 1096 C C . TRP A 1 143 ? 20.601 15.110 -16.588 1.00 50.34 143 TRP A C 1
ATOM 1098 O O . TRP A 1 143 ? 21.812 14.980 -16.769 1.00 50.34 143 TRP A O 1
ATOM 1108 N N . ASP A 1 144 ? 20.109 16.058 -15.792 1.00 55.28 144 ASP A N 1
ATOM 1109 C CA . ASP A 1 144 ? 20.935 16.854 -14.864 1.00 55.28 144 ASP A CA 1
ATOM 1110 C C . ASP A 1 144 ? 21.051 16.201 -13.467 1.00 55.28 144 ASP A C 1
ATOM 1112 O O . ASP A 1 144 ? 21.645 16.767 -12.546 1.00 55.28 144 ASP A O 1
ATOM 1116 N N . GLY A 1 145 ? 20.510 14.986 -13.296 1.00 57.53 145 GLY A N 1
ATOM 1117 C CA . GLY A 1 145 ? 20.706 14.148 -12.106 1.00 57.53 145 GLY A CA 1
ATOM 1118 C C . GLY A 1 145 ? 20.039 14.653 -10.821 1.00 57.53 145 GLY A C 1
ATOM 1119 O O . GLY A 1 145 ? 20.394 14.180 -9.746 1.00 57.53 145 GLY A O 1
ATOM 1120 N N . ASN A 1 146 ? 19.096 15.597 -10.913 1.00 69.06 146 ASN A N 1
ATOM 1121 C CA . ASN A 1 146 ? 18.410 16.201 -9.765 1.00 69.06 146 ASN A CA 1
ATOM 1122 C C . ASN A 1 146 ? 16.885 16.133 -9.932 1.00 69.06 146 ASN A C 1
ATOM 1124 O O . ASN A 1 146 ? 16.231 17.156 -10.119 1.00 69.06 146 ASN A O 1
ATOM 1128 N N . VAL A 1 147 ? 16.320 14.928 -9.886 1.00 79.50 147 VAL A N 1
ATOM 1129 C CA . VAL A 1 147 ? 14.862 14.732 -9.897 1.00 79.50 147 VAL A CA 1
ATOM 1130 C C . VAL A 1 147 ? 14.316 15.016 -8.499 1.00 79.50 147 VAL A C 1
ATOM 1132 O O . VAL A 1 147 ? 14.830 14.487 -7.514 1.00 79.50 147 VAL A O 1
ATOM 1135 N N . THR A 1 148 ? 13.281 15.849 -8.395 1.00 86.69 148 THR A N 1
ATOM 1136 C CA . THR A 1 148 ? 12.558 16.087 -7.138 1.00 86.69 148 THR A CA 1
ATOM 1137 C C . THR A 1 148 ? 11.267 15.271 -7.074 1.00 86.69 148 THR A C 1
ATOM 1139 O O . THR A 1 148 ? 10.730 14.840 -8.091 1.00 86.69 148 THR A O 1
ATOM 1142 N N . VAL A 1 149 ? 10.703 15.106 -5.872 1.00 87.50 149 VAL A N 1
ATOM 1143 C CA . VAL A 1 149 ? 9.379 14.474 -5.696 1.00 87.50 149 VAL A CA 1
ATOM 1144 C C . VAL A 1 149 ? 8.287 15.205 -6.484 1.00 87.50 149 VAL A C 1
ATOM 1146 O O . VAL A 1 149 ? 7.402 14.568 -7.049 1.00 87.50 149 VAL A O 1
ATOM 1149 N N . ASN A 1 150 ? 8.363 16.535 -6.584 1.00 88.44 150 ASN A N 1
ATOM 1150 C CA . ASN A 1 150 ? 7.408 17.296 -7.388 1.00 88.44 150 ASN A CA 1
ATOM 1151 C C . ASN A 1 150 ? 7.526 16.961 -8.875 1.00 88.44 150 ASN A C 1
ATOM 1153 O O . ASN A 1 150 ? 6.497 16.873 -9.538 1.00 88.44 150 ASN A O 1
ATOM 1157 N N . ASP A 1 151 ? 8.742 16.750 -9.381 1.00 87.38 151 ASP A N 1
ATOM 1158 C CA . ASP A 1 151 ? 8.947 16.348 -10.774 1.00 87.38 151 ASP A CA 1
ATOM 1159 C C . ASP A 1 151 ? 8.341 14.964 -11.019 1.00 87.38 151 ASP A C 1
ATOM 1161 O O . ASP A 1 151 ? 7.615 14.787 -11.993 1.00 87.38 151 ASP A O 1
ATOM 1165 N N . ILE A 1 152 ? 8.526 14.026 -10.081 1.00 88.62 152 ILE A N 1
ATOM 1166 C CA . ILE A 1 152 ? 7.914 12.688 -10.133 1.00 88.62 152 ILE A CA 1
ATOM 1167 C C . ILE A 1 152 ? 6.386 12.779 -10.176 1.00 88.62 152 ILE A C 1
ATOM 1169 O O . ILE A 1 152 ? 5.756 12.115 -10.992 1.00 88.62 152 ILE A O 1
ATOM 1173 N N . TYR A 1 153 ? 5.768 13.630 -9.355 1.00 90.94 153 TYR A N 1
ATOM 1174 C CA . TYR A 1 153 ? 4.312 13.817 -9.381 1.00 90.94 153 TYR A CA 1
ATOM 1175 C C . TYR A 1 153 ? 3.794 14.430 -10.683 1.00 90.94 153 TYR A C 1
ATOM 1177 O O . TYR A 1 153 ? 2.617 14.261 -11.000 1.00 90.94 153 TYR A O 1
ATOM 1185 N N . GLN A 1 154 ? 4.630 15.157 -11.427 1.00 88.31 154 GLN A N 1
ATOM 1186 C CA . GLN A 1 154 ? 4.257 15.668 -12.745 1.00 88.31 154 GLN A CA 1
ATOM 1187 C C . GLN A 1 154 ? 4.453 14.620 -13.843 1.00 88.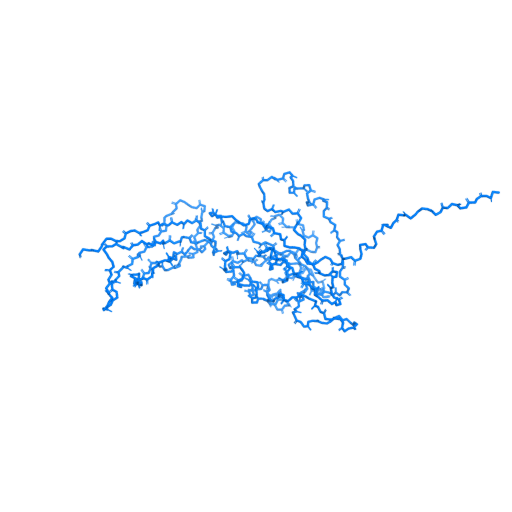31 154 GLN A C 1
ATOM 1189 O O . GLN A 1 154 ? 3.612 14.530 -14.736 1.00 88.31 154 GLN A O 1
ATOM 1194 N N . THR A 1 155 ? 5.542 13.848 -13.796 1.00 87.12 155 THR A N 1
ATOM 1195 C CA . THR A 1 155 ? 5.872 12.866 -14.839 1.00 87.12 155 THR A CA 1
ATOM 1196 C C . THR A 1 155 ? 5.092 11.568 -14.674 1.00 87.12 155 THR A C 1
ATOM 1198 O O . THR A 1 155 ? 4.542 11.069 -15.649 1.00 87.12 155 THR A O 1
ATOM 1201 N N . GLU A 1 156 ? 4.942 11.069 -13.447 1.00 92.19 156 GLU A N 1
ATOM 1202 C CA . GLU A 1 156 ? 4.125 9.902 -13.116 1.00 92.19 156 GLU A CA 1
ATOM 1203 C C . GLU A 1 156 ? 3.190 10.183 -11.927 1.00 92.19 156 GLU A C 1
ATOM 1205 O O . GLU A 1 156 ? 3.457 9.756 -10.796 1.00 92.19 156 GLU A O 1
ATOM 1210 N N . PRO A 1 157 ? 2.055 10.872 -12.170 1.00 93.31 157 PRO A N 1
ATOM 1211 C CA . PRO A 1 157 ? 1.091 11.236 -11.131 1.00 93.31 157 PRO A CA 1
ATOM 1212 C C . PRO A 1 157 ? 0.558 10.051 -10.319 1.00 93.31 157 PRO A C 1
ATOM 1214 O O . PRO A 1 157 ? 0.194 10.234 -9.156 1.00 93.31 157 PRO A O 1
ATOM 1217 N N . ALA A 1 158 ? 0.543 8.840 -10.895 1.00 95.38 158 ALA A N 1
ATOM 1218 C CA . ALA A 1 158 ? 0.077 7.640 -10.205 1.00 95.38 158 ALA A CA 1
ATOM 1219 C C . ALA A 1 158 ? 0.894 7.342 -8.939 1.00 95.38 158 ALA A C 1
ATOM 1221 O O . ALA A 1 158 ? 0.334 6.851 -7.964 1.00 95.38 158 ALA A O 1
ATOM 1222 N N . THR A 1 159 ? 2.190 7.679 -8.913 1.00 94.88 159 THR A N 1
ATOM 1223 C CA . THR A 1 159 ? 3.024 7.515 -7.708 1.00 94.88 159 THR A CA 1
ATOM 1224 C C . THR A 1 159 ? 2.482 8.332 -6.536 1.00 94.88 159 THR A C 1
ATOM 1226 O O . THR A 1 159 ? 2.303 7.802 -5.442 1.00 94.88 159 THR A O 1
ATOM 1229 N N . GLY A 1 160 ? 2.170 9.610 -6.768 1.00 94.81 160 GLY A N 1
ATOM 1230 C CA . GLY A 1 160 ? 1.625 10.506 -5.754 1.00 94.81 160 GLY A CA 1
ATOM 1231 C C . GLY A 1 160 ? 0.189 10.164 -5.380 1.00 94.81 160 GLY A C 1
ATOM 1232 O O . GLY A 1 160 ? -0.163 10.232 -4.207 1.00 94.81 160 GLY A O 1
ATOM 1233 N N . GLU A 1 161 ? -0.639 9.772 -6.348 1.00 97.00 161 GLU A N 1
ATOM 1234 C CA . GLU A 1 161 ? -2.011 9.329 -6.085 1.00 97.00 161 GLU A CA 1
ATOM 1235 C C . GLU A 1 161 ? -2.032 8.094 -5.177 1.00 97.00 161 GLU A C 1
ATOM 1237 O O . GLU A 1 161 ? -2.681 8.111 -4.131 1.00 97.00 161 GLU A O 1
ATOM 1242 N N . ILE A 1 162 ? -1.258 7.063 -5.530 1.00 97.62 162 ILE A N 1
ATOM 1243 C CA . ILE A 1 162 ? -1.195 5.804 -4.785 1.00 97.62 162 ILE A CA 1
ATOM 1244 C C . ILE A 1 162 ? -0.558 6.007 -3.410 1.00 97.62 162 ILE A C 1
ATOM 1246 O O . ILE A 1 162 ? -1.137 5.587 -2.408 1.00 97.62 162 ILE A O 1
ATOM 1250 N N . ALA A 1 163 ? 0.595 6.678 -3.335 1.00 94.69 163 ALA A N 1
ATOM 1251 C CA . ALA A 1 163 ? 1.276 6.901 -2.062 1.00 94.69 163 ALA A CA 1
ATOM 1252 C C . ALA A 1 163 ? 0.401 7.703 -1.093 1.00 94.69 163 ALA A C 1
ATOM 1254 O O . ALA A 1 163 ? 0.164 7.263 0.027 1.00 94.69 163 ALA A O 1
ATOM 1255 N N . ASN A 1 164 ? -0.167 8.831 -1.529 1.00 93.19 164 ASN A N 1
ATOM 1256 C CA . ASN A 1 164 ? -0.977 9.667 -0.641 1.00 93.19 164 ASN A CA 1
ATOM 1257 C C . ASN A 1 164 ? -2.257 8.959 -0.173 1.00 93.19 164 ASN A C 1
ATOM 1259 O O . ASN A 1 164 ? -2.658 9.130 0.976 1.00 93.19 164 ASN A O 1
ATOM 1263 N N . ALA A 1 165 ? -2.906 8.176 -1.041 1.00 94.69 165 ALA A N 1
ATOM 1264 C CA . ALA A 1 165 ? -4.141 7.471 -0.696 1.00 94.69 165 ALA A CA 1
ATOM 1265 C C . ALA A 1 165 ? -3.916 6.241 0.197 1.00 94.69 165 ALA A C 1
ATOM 1267 O O . ALA A 1 165 ? -4.843 5.817 0.880 1.00 94.69 165 ALA A O 1
ATOM 1268 N N . THR A 1 166 ? -2.705 5.678 0.200 1.00 92.62 166 THR A N 1
ATOM 1269 C CA . THR A 1 166 ? -2.348 4.491 0.997 1.00 92.62 166 THR A CA 1
ATOM 1270 C C . THR A 1 166 ? -1.436 4.820 2.178 1.00 92.62 166 THR A C 1
ATOM 1272 O O . THR A 1 166 ? -0.923 3.914 2.823 1.00 92.62 166 THR A O 1
ATOM 1275 N N . HIS A 1 167 ? -1.240 6.104 2.490 1.00 89.50 167 HIS A N 1
ATOM 1276 C CA . HIS A 1 167 ? -0.323 6.566 3.538 1.00 89.50 167 HIS A CA 1
ATOM 1277 C C . HIS A 1 167 ? 1.142 6.139 3.325 1.00 89.50 167 HIS A C 1
ATOM 1279 O O . HIS A 1 167 ? 1.898 5.899 4.266 1.00 89.50 167 HIS A O 1
ATOM 1285 N N . GLY A 1 168 ? 1.546 5.990 2.070 1.00 90.00 168 GLY A N 1
ATOM 1286 C CA . GLY A 1 168 ? 2.932 5.786 1.692 1.00 90.00 168 GLY A CA 1
ATOM 1287 C C . GLY A 1 168 ? 3.662 7.093 1.406 1.00 90.00 168 GLY A C 1
ATOM 1288 O O . GLY A 1 168 ? 3.121 8.196 1.504 1.00 90.00 168 GLY A O 1
ATOM 1289 N N . ILE A 1 169 ? 4.929 6.961 1.031 1.00 89.75 169 ILE A N 1
ATOM 1290 C CA . ILE A 1 169 ? 5.834 8.083 0.776 1.00 89.75 169 ILE A CA 1
ATOM 1291 C C . ILE A 1 169 ? 6.530 7.862 -0.564 1.00 89.75 169 ILE A C 1
ATOM 1293 O O . ILE A 1 169 ? 6.870 6.736 -0.924 1.00 89.75 169 ILE A O 1
ATOM 1297 N N . VAL A 1 170 ? 6.779 8.947 -1.296 1.00 91.69 170 VAL A N 1
ATOM 1298 C CA . VAL A 1 170 ? 7.617 8.926 -2.500 1.00 91.69 170 VAL A CA 1
ATOM 1299 C C . VAL A 1 170 ? 8.993 9.488 -2.170 1.00 91.69 170 VAL A C 1
ATOM 1301 O O . VAL A 1 170 ? 9.119 10.614 -1.688 1.00 91.69 170 VAL A O 1
ATOM 1304 N N . TYR A 1 171 ? 10.023 8.692 -2.438 1.00 89.94 171 TYR A N 1
ATOM 1305 C CA . TYR A 1 171 ? 11.423 9.032 -2.238 1.00 89.94 171 TYR A CA 1
ATOM 1306 C C . TYR A 1 171 ? 12.155 9.035 -3.580 1.00 89.94 171 TYR A C 1
ATOM 1308 O O . TYR A 1 171 ? 11.974 8.140 -4.405 1.00 89.94 171 TYR A O 1
ATOM 1316 N N . THR A 1 172 ? 12.997 10.037 -3.800 1.00 88.94 172 THR A N 1
ATOM 1317 C CA . THR A 1 172 ? 13.840 10.136 -4.996 1.00 88.94 172 THR A CA 1
ATOM 1318 C C . THR A 1 172 ? 15.080 9.271 -4.840 1.00 88.94 172 THR A C 1
ATOM 1320 O O . THR A 1 172 ? 15.764 9.365 -3.822 1.00 88.94 172 THR A O 1
ATOM 1323 N N . MET A 1 173 ? 15.410 8.494 -5.864 1.00 86.00 173 MET A N 1
ATOM 1324 C CA . MET A 1 173 ? 16.636 7.706 -5.922 1.00 86.00 173 MET A CA 1
ATOM 1325 C C . MET A 1 173 ? 17.583 8.201 -7.012 1.00 86.00 173 MET A C 1
ATOM 1327 O O . MET A 1 173 ? 17.197 8.886 -7.956 1.00 86.00 173 MET A O 1
ATOM 1331 N N . SER A 1 174 ? 18.846 7.825 -6.893 1.00 85.88 174 SER A N 1
ATOM 1332 C CA . SER A 1 174 ? 19.806 7.896 -7.978 1.00 85.88 174 SER A CA 1
ATOM 1333 C C . SER A 1 174 ? 19.661 6.675 -8.893 1.00 85.88 174 SER A C 1
ATOM 1335 O O . SER A 1 174 ? 19.196 5.608 -8.494 1.00 85.88 174 SER A O 1
ATOM 1337 N N . SER A 1 175 ? 20.119 6.805 -10.138 1.00 82.88 175 SER A N 1
ATOM 1338 C CA . SER A 1 175 ? 20.045 5.736 -11.153 1.00 82.88 175 SER A CA 1
ATOM 1339 C C . SER A 1 175 ? 20.757 4.422 -10.805 1.00 82.88 175 SER A C 1
ATOM 1341 O O . SER A 1 175 ? 20.544 3.420 -11.477 1.00 82.88 175 SER A O 1
ATOM 1343 N N . ASN A 1 176 ? 21.641 4.418 -9.803 1.00 85.56 176 ASN A N 1
ATOM 1344 C CA . ASN A 1 176 ? 22.317 3.207 -9.334 1.00 85.56 176 ASN A CA 1
ATOM 1345 C C . ASN A 1 176 ? 21.783 2.724 -7.976 1.00 85.56 176 ASN A C 1
ATOM 1347 O O . ASN A 1 176 ? 22.329 1.765 -7.430 1.00 85.56 176 ASN A O 1
ATOM 1351 N N . SER A 1 177 ? 20.764 3.400 -7.433 1.00 87.94 177 SER A N 1
ATOM 1352 C CA . SER A 1 177 ? 20.115 3.090 -6.158 1.00 87.94 177 SER A CA 1
ATOM 1353 C C . SER A 1 177 ? 21.089 2.988 -4.978 1.00 87.94 177 SER A C 1
ATOM 1355 O O . SER A 1 177 ? 20.886 2.186 -4.065 1.00 87.94 177 SER A O 1
ATOM 1357 N N . SER A 1 178 ? 22.172 3.775 -4.980 1.00 88.50 178 SER A N 1
ATOM 1358 C CA . SER A 1 178 ? 23.214 3.712 -3.940 1.00 88.50 178 SER A CA 1
ATOM 1359 C C . SER A 1 178 ? 22.703 3.987 -2.518 1.00 88.50 178 SER A C 1
ATOM 1361 O O . SER A 1 178 ? 23.283 3.525 -1.540 1.00 88.50 178 SER A O 1
ATOM 1363 N N . GLU A 1 179 ? 21.594 4.707 -2.426 1.00 87.62 179 GLU A N 1
ATOM 1364 C CA . GLU A 1 179 ? 20.906 5.167 -1.224 1.00 87.62 179 GLU A CA 1
ATOM 1365 C C . GLU A 1 179 ? 19.708 4.287 -0.835 1.00 87.62 179 GLU A C 1
ATOM 1367 O O . GLU A 1 179 ? 18.985 4.627 0.095 1.00 87.62 179 GLU A O 1
ATOM 1372 N N . ILE A 1 180 ? 19.488 3.142 -1.498 1.00 88.06 180 ILE A N 1
ATOM 1373 C CA . ILE A 1 180 ? 18.295 2.305 -1.271 1.00 88.06 180 ILE A CA 1
ATOM 1374 C C . ILE A 1 180 ? 18.131 1.876 0.194 1.00 88.06 180 ILE A C 1
ATOM 1376 O O . ILE A 1 180 ? 17.016 1.844 0.705 1.00 88.06 180 ILE A O 1
ATOM 1380 N N . VAL A 1 181 ? 19.233 1.588 0.897 1.00 89.62 181 VAL A N 1
ATOM 1381 C CA . VAL A 1 181 ? 19.192 1.216 2.320 1.00 89.62 181 VAL A CA 1
ATOM 1382 C C . VAL A 1 181 ? 18.751 2.404 3.176 1.00 89.62 181 VAL A C 1
ATOM 1384 O O . VAL A 1 181 ? 17.834 2.265 3.978 1.00 89.62 181 VAL A O 1
ATOM 1387 N N . GLU A 1 182 ? 19.344 3.580 2.963 1.00 89.69 182 GLU A N 1
ATOM 1388 C CA . GLU A 1 182 ? 18.990 4.810 3.688 1.00 89.69 182 GLU A CA 1
ATOM 1389 C C . GLU A 1 182 ? 17.543 5.242 3.400 1.00 89.69 182 GLU A C 1
ATOM 1391 O O . GLU A 1 182 ? 16.831 5.708 4.294 1.00 89.69 182 GLU A O 1
ATOM 1396 N N . ALA A 1 183 ? 17.080 5.043 2.164 1.00 87.69 183 ALA A N 1
ATOM 1397 C CA . ALA A 1 183 ? 15.706 5.306 1.762 1.00 87.69 183 ALA A CA 1
ATOM 1398 C C . ALA A 1 183 ? 14.727 4.354 2.465 1.00 87.69 183 ALA A C 1
ATOM 1400 O O . ALA A 1 183 ? 13.737 4.812 3.032 1.00 87.69 183 ALA A O 1
ATOM 1401 N N . LEU A 1 184 ? 15.019 3.050 2.507 1.00 89.12 184 LEU A N 1
ATOM 1402 C CA . LEU A 1 184 ? 14.197 2.064 3.219 1.00 89.12 184 LEU A CA 1
ATOM 1403 C C . LEU A 1 184 ? 14.168 2.312 4.734 1.00 89.12 184 LEU A C 1
ATOM 1405 O O . LEU A 1 184 ? 13.107 2.201 5.347 1.00 89.12 184 LEU A O 1
ATOM 1409 N N . GLU A 1 185 ? 15.298 2.685 5.339 1.00 89.56 185 GLU A N 1
ATOM 1410 C CA . GLU A 1 185 ? 15.351 3.076 6.753 1.00 89.56 185 GLU A CA 1
ATOM 1411 C C . GLU A 1 185 ? 14.523 4.337 7.015 1.00 89.56 185 GLU A C 1
ATOM 1413 O O . GLU A 1 185 ? 13.783 4.399 7.997 1.00 89.56 185 GLU A O 1
ATOM 1418 N N . SER A 1 186 ? 14.606 5.329 6.126 1.00 87.81 186 SER A N 1
ATOM 1419 C CA . SER A 1 186 ? 13.817 6.562 6.224 1.00 87.81 186 SER A CA 1
ATOM 1420 C C . SER A 1 186 ? 12.322 6.288 6.092 1.00 87.81 186 SER A C 1
ATOM 1422 O O . SER A 1 186 ? 11.543 6.821 6.877 1.00 87.81 186 SER A O 1
ATOM 1424 N N . LEU A 1 187 ? 11.929 5.424 5.151 1.00 85.69 187 LEU A N 1
ATOM 1425 C CA . LEU A 1 187 ? 10.549 4.977 4.982 1.00 85.69 187 LEU A CA 1
ATOM 1426 C C . LEU A 1 187 ? 10.044 4.281 6.244 1.00 85.69 187 LEU A C 1
ATOM 1428 O O . LEU A 1 187 ? 9.029 4.694 6.792 1.00 85.69 187 LEU A O 1
ATOM 1432 N N . ALA A 1 188 ? 10.782 3.291 6.751 1.00 86.25 188 ALA A N 1
ATOM 1433 C CA . ALA A 1 188 ? 10.396 2.573 7.961 1.00 86.25 188 ALA A CA 1
ATOM 1434 C C . ALA A 1 188 ? 10.254 3.518 9.164 1.00 86.25 188 ALA A C 1
ATOM 1436 O O . ALA A 1 188 ? 9.266 3.435 9.892 1.00 86.25 188 ALA A O 1
ATOM 1437 N N . ASN A 1 189 ? 11.204 4.443 9.346 1.00 87.94 189 ASN A N 1
ATOM 1438 C CA . ASN A 1 189 ? 11.162 5.439 10.415 1.00 87.94 189 ASN A CA 1
ATOM 1439 C C . ASN A 1 189 ? 9.987 6.409 10.266 1.00 87.94 189 ASN A C 1
ATOM 1441 O O . ASN A 1 189 ? 9.374 6.760 11.267 1.00 87.94 189 ASN A O 1
ATOM 1445 N N . ALA A 1 190 ? 9.660 6.835 9.046 1.00 85.25 190 ALA A N 1
ATOM 1446 C CA . ALA A 1 190 ? 8.525 7.715 8.801 1.00 85.25 190 ALA A CA 1
ATOM 1447 C C . ALA A 1 190 ? 7.194 7.000 9.075 1.00 85.25 190 ALA A C 1
ATOM 1449 O O . ALA A 1 190 ? 6.359 7.542 9.792 1.00 85.25 190 ALA A O 1
ATOM 1450 N N . THR A 1 191 ? 7.044 5.753 8.613 1.00 84.50 191 THR A N 1
ATOM 1451 C CA . THR A 1 191 ? 5.869 4.916 8.895 1.00 84.50 191 THR A CA 1
ATOM 1452 C C . THR A 1 191 ? 5.628 4.760 10.396 1.00 84.50 191 THR A C 1
ATOM 1454 O O . THR A 1 191 ? 4.489 4.833 10.842 1.00 84.50 191 THR A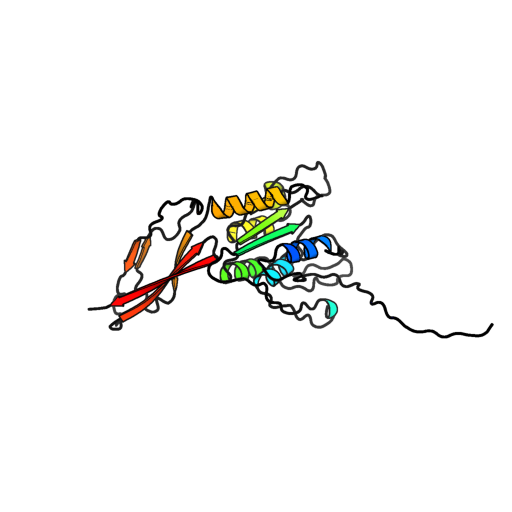 O 1
ATOM 1457 N N . VAL A 1 192 ? 6.675 4.518 11.195 1.00 87.94 192 VAL A N 1
ATOM 1458 C CA . VAL A 1 192 ? 6.494 4.298 12.641 1.00 87.94 192 VAL A CA 1
ATOM 1459 C C . VAL A 1 192 ? 6.543 5.580 13.469 1.00 87.94 192 VAL A C 1
ATOM 1461 O O . VAL A 1 192 ? 6.040 5.575 14.585 1.00 87.94 192 VAL A O 1
ATOM 1464 N N . GLY A 1 193 ? 7.159 6.652 12.971 1.00 88.44 193 GLY A N 1
ATOM 1465 C CA . GLY A 1 193 ? 7.361 7.905 13.703 1.00 88.44 193 GLY A CA 1
ATOM 1466 C C . GLY A 1 193 ? 6.267 8.954 13.488 1.00 88.44 193 GLY A C 1
ATOM 1467 O O . GLY A 1 193 ? 6.136 9.858 14.311 1.00 88.44 193 GLY A O 1
ATOM 1468 N N . ASP A 1 194 ? 5.490 8.844 12.410 1.00 88.25 194 ASP A N 1
ATOM 1469 C CA . ASP A 1 194 ? 4.402 9.765 12.052 1.00 88.25 194 ASP A CA 1
ATOM 1470 C C . ASP A 1 194 ? 3.158 8.981 11.609 1.00 88.25 194 ASP A C 1
ATOM 1472 O O . ASP A 1 194 ? 2.597 9.191 10.535 1.00 88.25 194 ASP A O 1
ATOM 1476 N N . ALA A 1 195 ? 2.748 8.018 12.436 1.00 90.12 195 ALA A N 1
ATOM 1477 C CA . ALA A 1 195 ? 1.717 7.074 12.053 1.00 90.12 195 ALA A CA 1
ATOM 1478 C C . ALA A 1 195 ? 0.297 7.655 12.148 1.00 90.12 195 ALA A C 1
ATOM 1480 O O . ALA A 1 195 ? -0.043 8.443 13.045 1.00 90.12 195 ALA A O 1
ATOM 1481 N N . THR A 1 196 ? -0.569 7.177 11.264 1.00 91.50 196 THR A N 1
ATOM 1482 C CA . THR A 1 196 ? -2.019 7.299 11.307 1.00 91.50 196 THR A CA 1
ATOM 1483 C C . THR A 1 196 ? -2.615 6.094 12.030 1.00 91.50 196 THR A C 1
ATOM 1485 O O . THR A 1 196 ? -2.420 4.945 11.635 1.00 91.50 196 THR A O 1
ATOM 1488 N N . VAL A 1 197 ? -3.374 6.359 13.094 1.00 92.62 197 VAL A N 1
ATOM 1489 C CA . VAL A 1 197 ? -4.074 5.357 13.902 1.00 92.62 197 VAL A CA 1
ATOM 1490 C C . VAL A 1 197 ? -5.576 5.595 13.831 1.00 92.62 197 VAL A C 1
ATOM 1492 O O . VAL A 1 197 ? -6.069 6.675 14.169 1.00 92.62 197 VAL A O 1
ATOM 1495 N N . GLU A 1 198 ? -6.320 4.557 13.471 1.00 94.31 198 GLU A N 1
ATOM 1496 C CA . GLU A 1 198 ? -7.777 4.596 13.367 1.00 94.31 198 GLU A CA 1
ATOM 1497 C C . GLU A 1 198 ? -8.427 3.558 14.272 1.00 94.31 198 GLU A C 1
ATOM 1499 O O . GLU A 1 198 ? -7.881 2.478 14.518 1.00 94.31 198 GLU A O 1
ATOM 1504 N N . LEU A 1 199 ? -9.636 3.875 14.735 1.00 94.88 199 LEU A N 1
ATOM 1505 C CA . LEU A 1 199 ? -10.483 2.932 15.451 1.00 94.88 199 LEU A CA 1
ATOM 1506 C C . LEU A 1 199 ? -11.779 2.730 14.668 1.00 94.88 199 LEU A C 1
ATOM 1508 O O . LEU A 1 199 ? -12.655 3.595 14.660 1.00 94.88 199 LEU A O 1
ATOM 1512 N N . VAL A 1 200 ? -11.896 1.575 14.015 1.00 93.50 200 VAL A N 1
ATOM 1513 C CA . VAL A 1 200 ? -12.984 1.267 13.082 1.00 93.50 200 VAL A CA 1
ATOM 1514 C C . VAL A 1 200 ? -13.936 0.246 13.700 1.00 93.50 200 VAL A C 1
ATOM 1516 O O . VAL A 1 200 ? -13.500 -0.829 14.116 1.00 93.50 200 VAL A O 1
ATOM 1519 N N . PRO A 1 201 ? -15.244 0.521 13.767 1.00 93.75 201 PRO A N 1
ATOM 1520 C CA . PRO A 1 201 ? -16.198 -0.462 14.241 1.00 93.75 201 PRO A CA 1
ATOM 1521 C C . PRO A 1 201 ? -16.485 -1.523 13.178 1.00 93.75 201 PRO A C 1
ATOM 1523 O O . PRO A 1 201 ? -16.791 -1.207 12.031 1.00 93.75 201 PRO A O 1
ATOM 1526 N N . VAL A 1 202 ? -16.443 -2.793 13.575 1.00 93.38 202 VAL A N 1
ATOM 1527 C CA . VAL A 1 202 ? -16.751 -3.934 12.708 1.00 93.38 202 VAL A CA 1
ATOM 1528 C C . VAL A 1 202 ? -17.790 -4.813 13.387 1.00 93.38 202 VAL A C 1
ATOM 1530 O O . VAL A 1 202 ? -17.596 -5.281 14.508 1.00 93.38 202 VAL A O 1
ATOM 1533 N N . GLY A 1 203 ? -18.898 -5.058 12.686 1.00 91.38 203 GLY A N 1
ATOM 1534 C CA . GLY A 1 203 ? -19.996 -5.882 13.192 1.00 91.38 203 GLY A CA 1
ATOM 1535 C C . GLY A 1 203 ? -21.054 -5.130 14.006 1.00 91.38 203 GLY A C 1
ATOM 1536 O O . GLY A 1 203 ? -21.906 -5.784 14.605 1.00 91.38 203 GLY A O 1
ATOM 1537 N N . ASP A 1 204 ? -21.064 -3.790 14.002 1.00 90.50 204 ASP A N 1
ATOM 1538 C CA . ASP A 1 204 ? -22.154 -2.981 14.581 1.00 90.50 204 ASP A CA 1
ATOM 1539 C C . ASP A 1 204 ? -23.434 -3.053 13.722 1.00 90.50 204 ASP A C 1
ATOM 1541 O O . ASP A 1 204 ? -23.864 -2.102 13.072 1.00 90.50 204 ASP A O 1
ATOM 1545 N N . THR A 1 205 ? -24.045 -4.235 13.693 1.00 90.31 205 THR A N 1
ATOM 1546 C CA . THR A 1 205 ? -25.232 -4.550 12.879 1.00 90.31 205 THR A CA 1
ATOM 1547 C C . THR A 1 205 ? -26.483 -3.772 13.285 1.00 90.31 205 THR A C 1
ATOM 1549 O O . THR A 1 205 ? -27.414 -3.656 12.489 1.00 90.31 205 THR A O 1
ATOM 1552 N N . TYR A 1 206 ? -26.508 -3.233 14.505 1.00 90.12 206 TYR A N 1
ATOM 1553 C CA . TYR A 1 206 ? -27.635 -2.478 15.047 1.00 90.12 206 TYR A CA 1
ATOM 1554 C C . TYR A 1 206 ? -27.402 -0.963 15.040 1.00 90.12 206 TYR A C 1
ATOM 1556 O O . TYR A 1 206 ? -28.286 -0.230 15.483 1.00 90.12 206 TYR A O 1
ATOM 1564 N N . GLY A 1 207 ? -26.247 -0.493 14.554 1.00 90.50 207 GLY A N 1
ATOM 1565 C CA . GLY A 1 207 ? -25.901 0.928 14.490 1.00 90.50 207 GLY A CA 1
ATOM 1566 C C . GLY A 1 207 ? -25.870 1.603 15.860 1.00 90.50 207 GLY A C 1
ATOM 1567 O O . GLY A 1 207 ? -26.315 2.744 15.986 1.00 90.50 207 GLY A O 1
ATOM 1568 N N . ILE A 1 208 ? -25.432 0.890 16.902 1.00 92.12 208 ILE A N 1
ATOM 1569 C CA . ILE A 1 208 ? -25.413 1.419 18.270 1.00 92.12 208 ILE A CA 1
ATOM 1570 C C . ILE A 1 208 ? -24.234 2.355 18.527 1.00 92.12 208 ILE A C 1
ATOM 1572 O O . ILE A 1 208 ? -24.246 3.064 19.533 1.00 92.12 208 ILE A O 1
ATOM 1576 N N . ILE A 1 209 ? -23.216 2.381 17.667 1.00 92.88 209 ILE A N 1
ATOM 1577 C CA . ILE A 1 209 ? -22.098 3.318 17.779 1.00 92.88 209 ILE A CA 1
ATOM 1578 C C . ILE A 1 209 ? -22.530 4.660 17.206 1.00 92.88 209 ILE A C 1
ATOM 1580 O O . ILE A 1 209 ? -22.67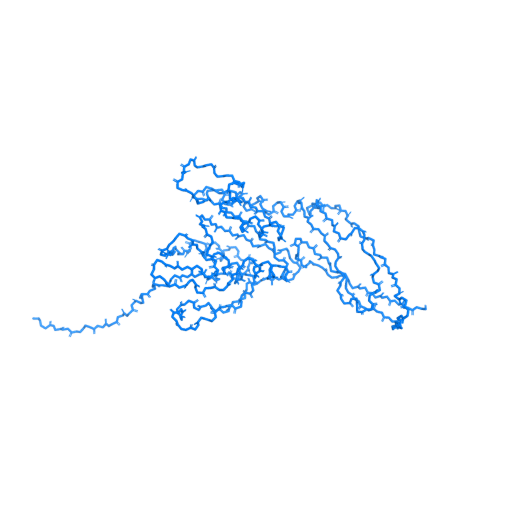0 4.840 16.000 1.00 92.88 209 ILE A O 1
ATOM 1584 N N . ALA A 1 210 ? -22.720 5.626 18.098 1.00 92.19 210 ALA A N 1
ATOM 1585 C CA . ALA A 1 210 ? -23.109 6.978 17.731 1.00 92.19 210 ALA A CA 1
ATOM 1586 C C . ALA A 1 210 ? -21.914 7.799 17.237 1.00 92.19 210 ALA A C 1
ATOM 1588 O O . ALA A 1 210 ? -22.048 8.590 16.305 1.00 92.19 210 ALA A O 1
ATOM 1589 N N . SER A 1 211 ? -20.752 7.649 17.881 1.00 94.69 211 SER A N 1
ATOM 1590 C CA . SER A 1 211 ? -19.528 8.346 17.484 1.00 94.69 211 SER A CA 1
ATOM 1591 C C . SER A 1 211 ? -18.268 7.715 18.073 1.00 94.69 211 SER A C 1
ATOM 1593 O O . SER A 1 211 ? -18.300 7.088 19.134 1.00 94.69 211 SER A O 1
ATOM 1595 N N . ILE A 1 212 ? -17.145 7.943 17.391 1.00 96.00 212 ILE A N 1
ATOM 1596 C CA . ILE A 1 212 ? -15.785 7.692 17.872 1.00 96.00 212 ILE A CA 1
ATOM 1597 C C . ILE A 1 212 ? -15.028 9.017 17.749 1.00 96.00 212 ILE A C 1
ATOM 1599 O O . ILE A 1 212 ? -15.024 9.623 16.678 1.00 96.00 212 ILE A O 1
ATOM 1603 N N . SER A 1 213 ? -14.446 9.504 18.847 1.00 95.88 213 SER A N 1
ATOM 1604 C CA . SER A 1 213 ? -13.772 10.804 18.896 1.00 95.88 213 SER A CA 1
ATOM 1605 C C . SER A 1 213 ? -12.409 10.722 19.597 1.00 95.88 213 SER A C 1
ATOM 1607 O O . SER A 1 213 ? -12.375 10.390 20.787 1.00 95.88 213 SER A O 1
ATOM 1609 N N . PRO A 1 214 ? -11.310 11.107 18.925 1.00 94.81 214 PRO A N 1
ATOM 1610 C CA . PRO A 1 214 ? -11.232 11.347 17.478 1.00 94.81 214 PRO A CA 1
ATOM 1611 C C . PRO A 1 214 ? -11.463 10.041 16.697 1.00 94.81 214 PRO A C 1
ATOM 1613 O O . PRO A 1 214 ? -11.231 8.970 17.237 1.00 94.81 214 PRO A O 1
ATOM 1616 N N . SER A 1 215 ? -11.942 10.101 15.454 1.00 87.31 215 SER A N 1
ATOM 1617 C CA . SER A 1 215 ? -12.085 8.899 14.611 1.00 87.31 215 SER A CA 1
ATOM 1618 C C . SER A 1 215 ? -10.749 8.440 14.019 1.00 87.31 215 SER A C 1
ATOM 1620 O O . SER A 1 215 ? -10.549 7.251 13.795 1.00 87.31 215 SER A O 1
ATOM 1622 N N . VAL A 1 216 ? -9.839 9.394 13.809 1.00 93.62 216 VAL A N 1
ATOM 1623 C CA . VAL A 1 216 ? -8.493 9.211 13.260 1.00 93.62 216 VAL A CA 1
ATOM 1624 C C . VAL A 1 216 ? -7.524 10.055 14.081 1.00 93.62 216 VAL A C 1
ATOM 1626 O O . VAL A 1 216 ? -7.827 11.200 14.428 1.00 93.62 216 VAL A O 1
ATOM 1629 N N . LEU A 1 217 ? -6.366 9.491 14.392 1.00 93.69 217 LEU A N 1
ATOM 1630 C CA . LEU A 1 217 ? -5.218 10.181 14.962 1.00 93.69 217 LEU A CA 1
ATOM 1631 C C . LEU A 1 217 ? -4.078 10.137 13.951 1.00 93.69 217 LEU A C 1
ATOM 1633 O O . LEU A 1 217 ? -3.812 9.087 13.391 1.00 93.69 217 LEU A O 1
ATOM 1637 N N . THR A 1 218 ? -3.398 11.256 13.748 1.00 92.75 218 THR A N 1
ATOM 1638 C CA . THR A 1 218 ? -2.206 11.374 12.892 1.00 92.75 218 THR A CA 1
ATOM 1639 C C . THR A 1 218 ? -1.042 11.878 13.743 1.00 92.75 218 THR A C 1
ATOM 1641 O O . THR A 1 218 ? -1.289 12.432 14.823 1.00 92.75 218 THR A O 1
ATOM 1644 N N . GLY A 1 219 ? 0.208 11.766 13.288 1.00 90.62 219 GLY A N 1
ATOM 1645 C CA . GLY A 1 219 ? 1.334 12.250 14.096 1.00 90.62 219 GLY A CA 1
ATOM 1646 C C . GLY A 1 219 ? 1.712 11.327 15.241 1.00 90.62 219 GLY A C 1
ATOM 1647 O O . GLY A 1 219 ? 2.247 11.806 16.242 1.00 90.62 219 GLY A O 1
ATOM 1648 N N . ILE A 1 220 ? 1.362 10.041 15.164 1.00 92.50 220 ILE A N 1
ATOM 1649 C CA . ILE A 1 220 ? 1.603 9.108 16.260 1.00 92.50 220 ILE A CA 1
ATOM 1650 C C . ILE A 1 220 ? 2.968 8.447 16.095 1.00 92.50 220 ILE A C 1
ATOM 1652 O O . ILE A 1 220 ? 3.172 7.621 15.214 1.00 92.50 220 ILE A O 1
ATOM 1656 N N . ASP A 1 221 ? 3.880 8.754 17.013 1.00 92.81 221 ASP A N 1
ATOM 1657 C CA . ASP A 1 221 ? 5.143 8.034 17.145 1.00 92.81 221 ASP A CA 1
ATOM 1658 C C . ASP A 1 221 ? 4.910 6.692 17.860 1.00 92.81 221 ASP A C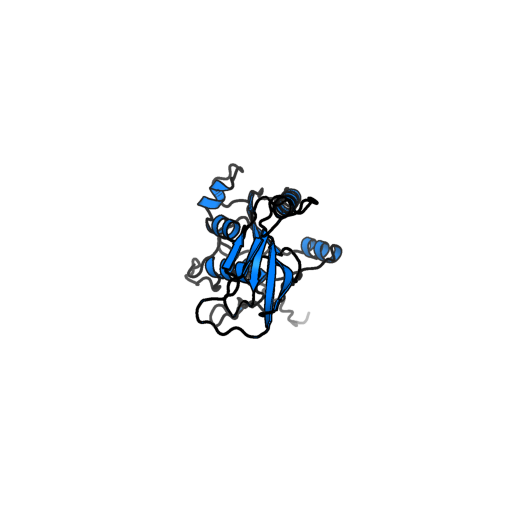 1
ATOM 1660 O O . ASP A 1 221 ? 4.745 6.630 19.081 1.00 92.81 221 ASP A O 1
ATOM 1664 N N . LEU A 1 222 ? 4.901 5.602 17.094 1.00 89.62 222 LEU A N 1
ATOM 1665 C CA . LEU A 1 222 ? 4.740 4.228 17.578 1.00 89.62 222 LEU A CA 1
ATOM 1666 C C . LEU A 1 222 ? 5.967 3.711 18.338 1.00 89.62 222 LEU A C 1
ATOM 1668 O O . LEU A 1 222 ? 5.895 2.650 18.963 1.00 89.62 222 LEU A O 1
ATOM 1672 N N . THR A 1 223 ? 7.091 4.429 18.298 1.00 89.00 223 THR A N 1
ATOM 1673 C CA . THR A 1 223 ? 8.269 4.130 19.123 1.00 89.00 223 THR A CA 1
ATOM 1674 C C . THR A 1 223 ? 8.155 4.735 20.524 1.00 89.00 223 THR A C 1
ATOM 1676 O O . THR A 1 223 ? 8.860 4.309 21.447 1.00 89.00 223 THR A O 1
ATOM 1679 N N . SER A 1 224 ? 7.232 5.685 20.712 1.00 90.69 224 SER A N 1
ATOM 1680 C CA . SER A 1 224 ? 6.931 6.287 22.005 1.00 90.69 224 SER A CA 1
ATOM 1681 C C . SER A 1 224 ? 6.122 5.346 22.908 1.00 90.69 224 SER A C 1
ATOM 1683 O O . SER A 1 224 ? 5.374 4.473 22.472 1.00 90.69 224 SER A O 1
ATOM 1685 N N . THR A 1 225 ? 6.237 5.560 24.220 1.00 89.25 225 THR A N 1
ATOM 1686 C CA . THR A 1 225 ? 5.383 4.915 25.235 1.00 89.25 225 THR A CA 1
ATOM 1687 C C . THR A 1 225 ? 4.104 5.704 25.535 1.00 89.25 225 THR A C 1
ATOM 1689 O O . THR A 1 225 ? 3.376 5.370 26.478 1.00 89.25 225 THR A O 1
ATOM 1692 N N . ASP A 1 226 ? 3.864 6.788 24.799 1.00 87.38 226 ASP A N 1
ATOM 1693 C CA . ASP A 1 226 ? 2.705 7.650 24.989 1.00 87.38 226 ASP A CA 1
ATOM 1694 C C . ASP A 1 226 ? 1.392 6.922 24.699 1.00 87.38 226 ASP A C 1
ATOM 1696 O O . ASP A 1 226 ? 1.312 5.949 23.951 1.00 87.38 226 ASP A O 1
ATOM 1700 N N . LYS A 1 227 ? 0.325 7.396 25.344 1.00 88.56 227 LYS A N 1
ATOM 1701 C CA . LYS A 1 227 ? -1.006 6.809 25.207 1.00 88.56 227 LYS A CA 1
ATOM 1702 C C . LYS A 1 227 ? -1.869 7.666 24.304 1.00 88.56 227 LYS A C 1
ATOM 1704 O O . LYS A 1 227 ? -2.119 8.832 24.604 1.00 88.56 227 LYS A O 1
ATOM 1709 N N . VAL A 1 228 ? -2.421 7.035 23.279 1.00 88.62 228 VAL A N 1
ATOM 1710 C CA . VAL A 1 228 ? -3.521 7.581 22.489 1.00 88.62 228 VAL A CA 1
ATOM 1711 C C . VAL A 1 228 ? -4.863 7.209 23.116 1.00 88.62 228 VAL A C 1
ATOM 1713 O O . VAL A 1 228 ? -5.006 6.139 23.707 1.00 88.62 228 VAL A O 1
ATOM 1716 N N . ASN A 1 229 ? -5.852 8.101 23.025 1.00 91.56 229 ASN A N 1
ATOM 1717 C CA . ASN A 1 229 ? -7.171 7.889 23.619 1.00 91.56 229 ASN A CA 1
ATOM 1718 C C . ASN A 1 229 ? -8.270 8.103 22.579 1.00 91.56 229 ASN A C 1
ATOM 1720 O O . ASN A 1 229 ? -8.281 9.117 21.886 1.00 91.56 229 ASN A O 1
ATOM 1724 N N . PHE A 1 230 ? -9.229 7.180 22.559 1.00 94.88 230 PHE A N 1
ATOM 1725 C CA . PHE A 1 230 ? -10.462 7.263 21.786 1.00 94.88 230 PHE A CA 1
ATOM 1726 C C . PHE A 1 230 ? -11.649 7.294 22.751 1.00 94.88 230 PHE A C 1
ATOM 1728 O O . PHE A 1 230 ? -11.688 6.538 23.723 1.00 94.88 230 PHE A O 1
ATOM 1735 N N . THR A 1 231 ? -12.631 8.152 22.485 1.00 95.44 231 THR A N 1
ATOM 1736 C CA . THR A 1 231 ? -13.924 8.145 23.178 1.00 95.44 231 THR A CA 1
ATOM 1737 C C . THR A 1 231 ? -14.976 7.557 22.254 1.00 95.44 231 THR A C 1
ATOM 1739 O O . THR A 1 231 ? -15.230 8.114 21.188 1.00 95.44 231 THR A O 1
ATOM 1742 N N . VAL A 1 232 ? -15.608 6.460 22.669 1.00 94.94 232 VAL A N 1
ATOM 1743 C CA . VAL A 1 232 ? -16.693 5.814 21.918 1.00 94.94 232 VAL A CA 1
ATOM 1744 C C . VAL A 1 232 ? -18.018 6.097 22.613 1.00 94.94 232 VAL A C 1
ATOM 1746 O O . VAL A 1 232 ? -18.171 5.831 23.805 1.00 94.94 232 VAL A O 1
ATOM 1749 N N . THR A 1 233 ? -18.974 6.643 21.867 1.00 93.94 233 THR A N 1
ATOM 1750 C CA . THR A 1 233 ? -20.328 6.921 22.354 1.00 93.94 233 THR A CA 1
ATOM 1751 C C . THR A 1 233 ? -21.298 5.915 21.759 1.00 93.94 233 THR A C 1
ATOM 1753 O O . THR A 1 233 ? -21.335 5.737 20.543 1.00 93.94 233 THR A O 1
ATOM 1756 N N . PHE A 1 234 ? -22.126 5.312 22.610 1.00 91.62 234 PHE A N 1
ATOM 1757 C CA . PHE A 1 234 ? -23.176 4.386 22.197 1.00 91.62 234 PHE A CA 1
ATOM 1758 C C . PHE A 1 234 ? -24.550 5.040 22.320 1.00 91.62 234 PHE A C 1
ATOM 1760 O O . PHE A 1 234 ? -24.825 5.754 23.286 1.00 91.62 234 PHE A O 1
ATOM 1767 N N . THR A 1 235 ? -25.434 4.815 21.356 1.00 89.81 235 THR A N 1
ATOM 1768 C CA . THR A 1 235 ? -26.828 5.266 21.405 1.00 89.81 235 THR A CA 1
ATOM 1769 C C . THR A 1 235 ? -27.710 4.260 20.685 1.00 89.81 235 THR A C 1
ATOM 1771 O O . THR A 1 235 ? -27.462 3.927 19.535 1.00 89.81 235 THR A O 1
ATOM 1774 N N . ALA A 1 236 ? -28.767 3.800 21.354 1.00 85.00 236 ALA A N 1
ATOM 1775 C CA . ALA A 1 236 ? -29.778 2.962 20.722 1.00 85.00 236 ALA A CA 1
ATOM 1776 C C . ALA A 1 236 ? -30.534 3.773 19.651 1.00 85.00 236 ALA A C 1
ATOM 1778 O O . ALA A 1 236 ? -31.147 4.791 20.000 1.00 85.00 236 ALA A O 1
ATOM 1779 N N . PRO A 1 237 ? -30.541 3.355 18.372 1.00 84.62 237 PRO A N 1
ATOM 1780 C CA . PRO A 1 237 ? -31.274 4.090 17.351 1.00 84.62 237 PRO A CA 1
ATOM 1781 C C . PRO A 1 237 ? -32.779 4.044 17.619 1.00 84.62 237 PRO A C 1
ATOM 1783 O O . PRO A 1 237 ? -33.342 2.999 17.961 1.00 84.62 237 PRO A O 1
ATOM 1786 N N . ALA A 1 238 ? -33.447 5.185 17.451 1.00 85.06 238 ALA A N 1
ATOM 1787 C CA . ALA A 1 238 ? -34.874 5.309 17.724 1.00 85.06 238 ALA A CA 1
ATOM 1788 C C . ALA A 1 238 ? -35.695 4.280 16.926 1.00 85.06 238 ALA A C 1
ATOM 1790 O O . ALA A 1 238 ? -35.516 4.126 15.721 1.00 85.06 238 ALA A O 1
ATOM 1791 N N . GLY A 1 239 ? -36.615 3.588 17.604 1.00 82.12 239 GLY A N 1
ATOM 1792 C CA . GLY A 1 239 ? -37.482 2.583 16.979 1.00 82.12 239 GLY A CA 1
ATOM 1793 C C . GLY A 1 239 ? -36.826 1.220 16.728 1.00 82.12 239 GLY A C 1
ATOM 1794 O O . GLY A 1 239 ? -37.481 0.343 16.169 1.00 82.12 239 GLY A O 1
ATOM 1795 N N . THR A 1 240 ? -35.579 1.010 17.160 1.00 82.31 240 THR A N 1
ATOM 1796 C CA . THR A 1 240 ? -34.889 -0.278 17.010 1.00 82.31 240 THR A CA 1
ATOM 1797 C C . THR A 1 240 ? -35.135 -1.162 18.228 1.00 82.31 240 THR A C 1
ATOM 1799 O O . THR A 1 240 ? -34.850 -0.770 19.358 1.00 82.31 240 THR A O 1
ATOM 1802 N N . SER A 1 241 ? -35.651 -2.373 18.006 1.00 87.44 241 SER A N 1
ATOM 1803 C CA . SER A 1 241 ? -35.677 -3.409 19.042 1.00 87.44 241 SER A CA 1
ATOM 1804 C C . SER A 1 241 ? -34.301 -4.053 19.108 1.00 87.44 241 SER A C 1
ATOM 1806 O O . SER A 1 241 ? -33.928 -4.801 18.207 1.00 87.44 241 SER A O 1
ATOM 1808 N N . LEU A 1 242 ? -33.553 -3.762 20.165 1.00 89.19 242 LEU A N 1
ATOM 1809 C CA . LEU A 1 242 ? -32.232 -4.341 20.370 1.00 89.19 242 LEU A CA 1
ATOM 1810 C C . LEU A 1 242 ? -32.336 -5.675 21.134 1.00 89.19 242 LEU A C 1
ATOM 1812 O O . LEU A 1 242 ? -33.249 -5.841 21.950 1.00 89.19 242 LEU A O 1
ATOM 1816 N N . PRO A 1 243 ? -31.440 -6.643 20.875 1.00 91.00 243 PRO A N 1
ATOM 1817 C CA . PRO A 1 243 ? -31.330 -7.853 21.690 1.00 91.00 243 PRO A CA 1
ATOM 1818 C C . PRO A 1 243 ? -30.861 -7.525 23.119 1.00 91.00 243 PRO A C 1
ATOM 1820 O O . PRO A 1 243 ? -30.402 -6.423 23.398 1.00 91.00 243 PRO A O 1
ATOM 1823 N N . SER A 1 244 ? -30.920 -8.498 24.035 1.00 90.75 244 SER A N 1
ATOM 1824 C CA . SER A 1 244 ? -30.424 -8.329 25.415 1.00 90.75 244 SER A CA 1
ATOM 1825 C C . SER A 1 244 ? -28.915 -8.069 25.498 1.00 90.75 244 SER A C 1
ATOM 1827 O O . SER A 1 244 ? -28.426 -7.550 26.501 1.00 90.75 244 SER A O 1
ATOM 1829 N N . SER A 1 245 ? -28.174 -8.452 24.458 1.00 91.25 245 SER A N 1
ATOM 1830 C CA . SER A 1 245 ? -26.749 -8.182 24.323 1.00 91.25 245 SER A CA 1
ATOM 1831 C C . SER A 1 245 ? -26.348 -8.027 22.861 1.00 91.25 245 SER A C 1
ATOM 1833 O O . SER A 1 245 ? -26.904 -8.701 21.992 1.00 91.25 245 SER A O 1
ATOM 1835 N N . ILE A 1 246 ? -25.362 -7.169 22.606 1.00 91.94 246 ILE A N 1
ATOM 1836 C CA . ILE A 1 246 ? -24.764 -6.949 21.286 1.00 91.94 246 ILE A CA 1
ATOM 1837 C C . ILE A 1 246 ? -23.253 -7.141 21.402 1.00 91.94 246 ILE A C 1
ATOM 1839 O O . ILE A 1 246 ? -22.624 -6.574 22.296 1.00 91.94 246 ILE A O 1
ATOM 1843 N N . ASP A 1 247 ? -22.699 -7.915 20.473 1.00 93.50 247 ASP A N 1
ATOM 1844 C CA . ASP A 1 247 ? -21.270 -8.174 20.335 1.00 93.50 247 ASP A CA 1
ATOM 1845 C C . ASP A 1 247 ? -20.765 -7.599 19.012 1.00 93.50 247 ASP A C 1
ATOM 1847 O O . ASP A 1 247 ? -21.368 -7.823 17.960 1.00 93.50 247 ASP A O 1
ATOM 1851 N N . PHE A 1 248 ? -19.657 -6.870 19.062 1.00 94.12 248 PHE A N 1
ATOM 1852 C CA . PHE A 1 248 ? -18.949 -6.360 17.887 1.00 94.12 248 PHE A CA 1
ATOM 1853 C C . PHE A 1 248 ? -17.473 -6.117 18.235 1.00 94.12 248 PHE A C 1
ATOM 1855 O O . PHE A 1 248 ? -17.041 -6.325 19.373 1.00 94.12 248 PHE A O 1
ATOM 1862 N N . TYR A 1 249 ? -16.688 -5.677 17.253 1.00 95.69 249 TYR A N 1
ATOM 1863 C CA . TYR A 1 249 ? -15.285 -5.325 17.441 1.00 95.69 249 TYR A CA 1
ATOM 1864 C C . TYR A 1 249 ? -15.040 -3.845 17.176 1.00 95.69 249 TYR A C 1
ATOM 1866 O O . TYR A 1 249 ? -15.617 -3.259 16.261 1.00 95.69 249 TYR A O 1
ATOM 1874 N N . LEU A 1 250 ? -14.122 -3.262 17.940 1.00 94.56 250 LEU A N 1
ATOM 1875 C CA . LEU A 1 250 ? -13.410 -2.057 17.532 1.00 94.56 250 LEU A CA 1
ATOM 1876 C C . LEU A 1 250 ? -12.033 -2.492 17.031 1.00 94.56 250 LEU A C 1
ATOM 1878 O O . LEU A 1 250 ? -11.254 -3.088 17.777 1.00 94.56 250 LEU A O 1
ATOM 1882 N N . VAL A 1 251 ? -11.765 -2.247 15.759 1.00 94.81 251 VAL A N 1
ATOM 1883 C CA . VAL A 1 251 ? -10.530 -2.628 15.080 1.00 94.81 251 VAL A CA 1
ATOM 1884 C C . VAL A 1 251 ? -9.569 -1.452 15.112 1.00 94.81 251 VAL A C 1
ATOM 1886 O O . VAL A 1 251 ? -9.907 -0.364 14.652 1.00 94.81 251 VAL A O 1
ATOM 1889 N N . VAL A 1 252 ? -8.380 -1.672 15.665 1.00 93.56 252 VAL A N 1
ATOM 1890 C CA . VAL A 1 252 ? -7.274 -0.715 15.621 1.00 93.56 252 VAL A CA 1
ATOM 1891 C C . VAL A 1 252 ? -6.544 -0.914 14.303 1.00 93.56 252 VAL A C 1
ATOM 1893 O O . VAL A 1 252 ? -5.984 -1.992 14.070 1.00 93.56 252 VAL A O 1
ATOM 1896 N N . LYS A 1 253 ? -6.548 0.121 13.464 1.00 93.19 253 LYS A N 1
ATOM 1897 C CA . LYS A 1 253 ? -5.764 0.161 12.232 1.00 93.19 253 LYS A CA 1
ATOM 1898 C C . LYS A 1 253 ? -4.584 1.116 12.367 1.00 93.19 253 LYS A C 1
ATOM 1900 O O . LYS A 1 253 ? -4.724 2.164 12.996 1.00 93.19 253 LYS A O 1
ATOM 1905 N N . ILE A 1 254 ? -3.448 0.745 11.784 1.00 91.81 254 ILE A N 1
ATOM 1906 C CA . ILE A 1 254 ? -2.240 1.572 11.675 1.00 91.81 254 ILE A CA 1
ATOM 1907 C C . ILE A 1 254 ? -1.793 1.542 10.216 1.00 91.81 254 ILE A C 1
ATOM 1909 O O . ILE A 1 254 ? -1.604 0.451 9.685 1.00 91.81 254 ILE A O 1
ATOM 1913 N N . GLU A 1 255 ? -1.665 2.707 9.574 1.00 89.38 255 GLU A N 1
ATOM 1914 C CA . GLU A 1 255 ? -1.406 2.821 8.122 1.00 89.38 255 GLU A CA 1
ATOM 1915 C C . GLU A 1 255 ? -2.347 1.947 7.273 1.00 89.38 255 GLU A C 1
ATOM 1917 O O . GLU A 1 255 ? -1.936 1.241 6.356 1.00 89.38 255 GLU A O 1
ATOM 1922 N N . GLY A 1 256 ? -3.628 1.902 7.653 1.00 88.12 256 GLY A N 1
ATOM 1923 C CA . GLY A 1 256 ? -4.641 1.052 7.022 1.00 88.12 256 GLY A CA 1
ATOM 1924 C C . GLY A 1 256 ? -4.614 -0.426 7.444 1.00 88.12 256 GLY A C 1
ATOM 1925 O O . GLY A 1 256 ? -5.653 -1.091 7.355 1.00 88.12 256 GLY A O 1
ATOM 1926 N N . SER A 1 257 ? -3.495 -0.936 7.969 1.00 91.25 257 SER A N 1
ATOM 1927 C CA . SER A 1 257 ? -3.337 -2.334 8.391 1.00 91.25 257 SER A CA 1
ATOM 1928 C C . SER A 1 257 ? -4.069 -2.632 9.695 1.00 91.25 257 SER A C 1
ATOM 1930 O O . SER A 1 257 ? -3.951 -1.891 10.669 1.00 91.25 257 SER A O 1
ATOM 1932 N N . GLU A 1 258 ? -4.784 -3.755 9.761 1.00 93.38 258 GLU A N 1
ATOM 1933 C CA . GLU A 1 258 ? -5.401 -4.219 11.004 1.00 93.38 258 GLU A CA 1
ATOM 1934 C C . GLU A 1 258 ? -4.345 -4.774 11.979 1.00 93.38 258 GLU A C 1
ATOM 1936 O O . GLU A 1 258 ? -3.715 -5.805 11.733 1.00 93.38 258 GLU A O 1
ATOM 1941 N N . ILE A 1 259 ? -4.200 -4.118 13.135 1.00 93.06 259 ILE A N 1
ATOM 1942 C CA . ILE A 1 259 ? -3.218 -4.503 14.158 1.00 93.06 259 ILE A CA 1
ATOM 1943 C C . ILE A 1 259 ? -3.865 -5.257 15.316 1.00 93.06 259 ILE A C 1
ATOM 1945 O O . ILE A 1 259 ? -3.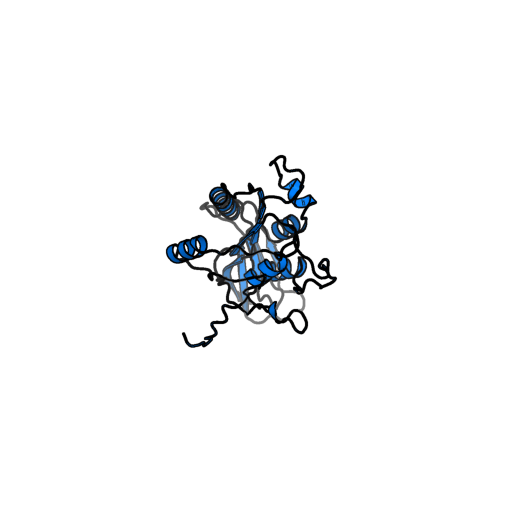269 -6.174 15.884 1.00 93.06 259 ILE A O 1
ATOM 1949 N N . TYR A 1 260 ? -5.077 -4.864 15.709 1.00 92.31 260 TYR A N 1
ATOM 1950 C CA . TYR A 1 260 ? -5.711 -5.430 16.894 1.00 92.31 260 TYR A CA 1
ATOM 1951 C C . TYR A 1 260 ? -7.234 -5.322 16.861 1.00 92.31 260 TYR A C 1
ATOM 1953 O O . TYR A 1 260 ? -7.788 -4.331 16.389 1.00 92.31 260 TYR A O 1
ATOM 1961 N N . ARG A 1 261 ? -7.921 -6.308 17.450 1.00 94.25 261 ARG A N 1
ATOM 1962 C CA . ARG A 1 261 ? -9.374 -6.286 17.666 1.00 94.25 261 ARG A CA 1
ATOM 1963 C C . ARG A 1 261 ? -9.700 -6.175 19.146 1.00 94.25 261 ARG A C 1
ATOM 1965 O O . ARG A 1 261 ? -9.331 -7.036 19.941 1.00 94.25 261 ARG A O 1
ATOM 1972 N N . ILE A 1 262 ? -10.467 -5.154 19.505 1.00 94.56 262 ILE A N 1
ATOM 1973 C CA . ILE A 1 262 ? -11.027 -4.980 20.843 1.00 94.56 262 ILE A CA 1
ATOM 1974 C C . ILE A 1 262 ? -12.449 -5.554 20.824 1.00 94.56 262 ILE A C 1
ATOM 1976 O O . ILE A 1 262 ? -13.322 -4.958 20.187 1.00 94.56 262 ILE A O 1
ATOM 1980 N N . PRO A 1 263 ? -12.716 -6.699 21.479 1.00 95.25 263 PRO A N 1
ATOM 1981 C CA . PRO A 1 263 ? -14.077 -7.208 21.601 1.00 95.25 263 PRO A CA 1
ATOM 1982 C C . PRO A 1 263 ? -14.895 -6.283 22.504 1.00 95.25 263 PRO A C 1
ATOM 1984 O O . PRO A 1 263 ? -14.458 -5.932 23.603 1.00 95.25 263 PRO A O 1
ATOM 1987 N N . VAL A 1 264 ? -16.092 -5.912 22.057 1.00 93.81 264 VAL A N 1
ATOM 1988 C CA . VAL A 1 264 ? -17.033 -5.107 22.834 1.00 93.81 264 VAL A CA 1
ATOM 1989 C C . VAL A 1 264 ? -18.326 -5.883 23.022 1.00 93.81 264 VAL A C 1
ATOM 1991 O O . VAL A 1 264 ? -18.958 -6.297 22.054 1.00 93.81 264 VAL A O 1
ATOM 1994 N N . HIS A 1 265 ? -18.713 -6.042 24.286 1.00 92.31 265 HIS A N 1
ATOM 1995 C CA . HIS A 1 265 ? -19.963 -6.666 24.696 1.00 92.31 265 HIS A CA 1
ATOM 1996 C C . HIS A 1 265 ? -20.829 -5.628 25.411 1.00 92.31 265 HIS A C 1
ATOM 1998 O O . HIS A 1 265 ? -20.472 -5.154 26.494 1.00 92.31 265 HIS A O 1
ATOM 2004 N N . VAL A 1 266 ? -21.958 -5.262 24.806 1.00 89.12 266 VAL A N 1
ATOM 2005 C CA . VAL A 1 266 ? -22.916 -4.308 25.379 1.00 89.12 266 VAL A CA 1
ATOM 2006 C C . VAL A 1 266 ? -24.122 -5.076 25.895 1.00 89.12 266 VAL A C 1
ATOM 2008 O O . VAL A 1 266 ? -24.820 -5.726 25.121 1.00 89.12 266 VAL A O 1
ATOM 2011 N N . VAL A 1 267 ? -24.388 -4.972 27.198 1.00 88.62 267 VAL A N 1
ATOM 2012 C CA . VAL A 1 267 ? -25.594 -5.525 27.831 1.00 88.62 267 VAL A CA 1
ATOM 2013 C C . VAL A 1 267 ? -26.664 -4.443 27.886 1.00 88.62 267 VAL A C 1
ATOM 2015 O O . VAL A 1 267 ? -26.405 -3.341 28.371 1.00 88.62 267 VAL A O 1
ATOM 2018 N N . ILE A 1 268 ? -27.862 -4.762 27.401 1.00 84.19 268 ILE A N 1
ATOM 2019 C CA . ILE A 1 268 ? -28.991 -3.833 27.327 1.00 84.19 268 ILE A CA 1
ATOM 2020 C C . ILE A 1 268 ? -29.991 -4.209 28.419 1.00 84.19 268 ILE A C 1
ATOM 2022 O O . ILE A 1 268 ? -30.554 -5.305 28.403 1.00 84.19 268 ILE A O 1
ATOM 2026 N N . SER A 1 269 ? -30.163 -3.302 29.384 1.00 76.25 269 SER A N 1
ATOM 2027 C CA . SER A 1 269 ? -31.064 -3.438 30.538 1.00 76.25 269 SER A CA 1
ATOM 2028 C C . SER A 1 269 ? -32.297 -2.559 30.420 1.00 76.25 269 SER A C 1
ATOM 2030 O O . SER A 1 269 ? -32.100 -1.378 30.053 1.00 76.25 269 SER A O 1
#

Organism: NCBI:txid1914305

Sequence (269 aa):
MWGVPQEVIPFLKLTQNIVHYLELPLTSNFTVFAEKVDNLTIYSGSDYPESQLEAMYQAITGEGVTCNGTCENATINATIPGWGDGRIHLLVVSTDAAFHRPADTGYDGTPYPYPANVTDVLEAANETGVSISFLFAGYDYDWDGNVTVNDIYQTEPATGEIANATHGIVYTMSSNSSEIVEALESLANATVGDATVELVPVGDTYGIIASISPSVLTGIDLTSTDKVNFTVTFTAPAGTSLPSSIDFYLVVKIEGSEIYRIPVHVVIS

Radius of gyration: 23.94 Å; chains: 1; bounding box: 72×58×72 Å

Secondary structure (DSSP, 8-state):
------------------S---SS-S-S-HHHHHHHHHTPPP---SSS-B-HHHHHHHHHH---B---STTGGG-B--------SSS-EEEEEEESSPBP-TT-B-TTSPBP-----HHHHHHHHHHHTEEEEEEE----S---S---HHHHHHH-HHHHHHHHHTT--EEE--TT-TTHHHHHHHHHHHHHHSEEEEEEEE--TT--EEEEESSEEEEE-TTS-PPP--EEEE-PPTT----SEEEEEEEEEETTEEEEEEEEEEE--

InterPro domains:
  IPR002369 Integrin beta subunit, VWA domain [PF00362] (23-105)
  IPR036465 von Willebrand factor A-like domain superfamily [G3DSA:3.40.50.410] (10-199)
  IPR036465 von Willebrand factor A-like domain superfamily [SSF53300] (21-142)